Protein AF-A0A7R9T6V7-F1 (afdb_monomer_lite)

Sequence (207 aa):
LAVVARATRKRIAALPRPTSLSQCVEWLRQARGGDDTASSKTSVDRADAAEGAVHAAESLIRAAPEELIGHANDLVAALVHAHPATPDDEPLAVARRRALCAVAATAPGVAGPALSAEAFASGRCDAGQRLEVLDAIADAARELAALPSVAIDDVGVRNGYDASVLGGTLASGGASTTRGETPRPIVKVGRERRFAPKSLERLRRGA

Foldseek 3Di:
DVVVVVVVVVLLVPQDADPALVQLLVLLVQLVDPDPPPDPDDNVNSLSSNLNSLQCLLVRCVVCVVCLLVCQLSLLLSLLPRDRDDPCRPVSLVSSLSNLLSSCLSCVVRNVVSLCCNLPVPVPHDPVSNVSSVSSNVSSVVVNVPDDPPPPPDDPDPDDDDPPPPPDDDDDDDDDDDDDDDDDDDDPPDPDPPPDCVVVVVVVVPD

InterPro domains:
  IPR019337 Telomere length regulation protein, conserved domain [PF10193] (18-141)
  IPR038528 TEL2, C-terminal domain superfamily [G3DSA:1.25.40.720] (14-154)
  IPR051970 Telomere Length Regulation TEL2 [PTHR15830] (16-148)

pLDDT: mean 77.84, std 22.81, range [30.56, 98.25]

Structure (mmCIF, N/CA/C/O backbone):
data_AF-A0A7R9T6V7-F1
#
_entry.id   AF-A0A7R9T6V7-F1
#
loop_
_atom_site.group_PDB
_atom_site.id
_atom_site.type_symbol
_atom_site.label_atom_id
_atom_site.label_alt_id
_atom_site.label_comp_id
_atom_site.label_asym_id
_atom_site.label_entity_id
_atom_site.label_seq_id
_atom_site.pdbx_PDB_ins_code
_atom_site.Cartn_x
_atom_site.Cartn_y
_atom_site.Cartn_z
_atom_site.occupancy
_atom_site.B_iso_or_equiv
_atom_site.auth_seq_id
_atom_site.auth_comp_id
_atom_site.auth_asym_id
_atom_site.auth_atom_id
_atom_site.pdbx_PDB_model_num
ATOM 1 N N . LEU A 1 1 ? 19.827 19.292 2.640 1.00 64.38 1 LEU A N 1
ATOM 2 C CA . LEU A 1 1 ? 19.260 17.920 2.671 1.00 64.38 1 LEU A CA 1
ATOM 3 C C . LEU A 1 1 ? 18.635 17.562 4.026 1.00 64.38 1 LEU A C 1
ATOM 5 O O . LEU A 1 1 ? 17.438 17.317 4.057 1.00 64.38 1 LEU A O 1
ATOM 9 N N . ALA A 1 2 ? 19.363 17.609 5.151 1.00 71.06 2 ALA A N 1
ATOM 10 C CA . ALA A 1 2 ? 18.813 17.231 6.468 1.00 71.06 2 ALA A CA 1
ATOM 11 C C . ALA A 1 2 ? 17.605 18.075 6.942 1.00 71.06 2 ALA A C 1
ATOM 13 O O . ALA A 1 2 ? 16.663 17.538 7.521 1.00 71.06 2 ALA A O 1
ATOM 14 N N . VAL A 1 3 ? 17.602 19.385 6.666 1.00 70.88 3 VAL A N 1
ATOM 15 C CA . VAL A 1 3 ? 16.494 20.292 7.033 1.00 70.88 3 VAL A CA 1
ATOM 16 C C . VAL A 1 3 ? 15.221 19.987 6.233 1.00 70.88 3 VAL A C 1
ATOM 18 O O . VAL A 1 3 ? 14.144 19.921 6.816 1.00 70.88 3 VAL A O 1
ATOM 21 N N . VAL A 1 4 ? 15.354 19.723 4.928 1.00 72.69 4 VAL A N 1
ATOM 22 C CA . VAL A 1 4 ? 14.233 19.360 4.041 1.00 72.69 4 VAL A CA 1
ATOM 23 C C . VAL A 1 4 ? 13.628 18.024 4.473 1.00 72.69 4 VAL A C 1
ATOM 25 O O . VAL A 1 4 ? 12.434 17.951 4.734 1.00 72.69 4 VAL A O 1
ATOM 28 N N . ALA A 1 5 ? 14.462 17.006 4.709 1.00 79.38 5 ALA A N 1
ATOM 29 C CA . ALA A 1 5 ? 13.998 15.710 5.206 1.00 79.38 5 ALA A CA 1
ATOM 30 C C . ALA A 1 5 ? 13.276 15.810 6.566 1.00 79.38 5 ALA A C 1
ATOM 32 O O . ALA A 1 5 ? 12.331 15.068 6.831 1.00 79.38 5 ALA A O 1
ATOM 33 N N . ARG A 1 6 ? 13.701 16.731 7.442 1.00 83.62 6 ARG A N 1
ATOM 34 C CA . ARG A 1 6 ? 13.027 16.994 8.722 1.00 83.62 6 ARG A CA 1
ATOM 35 C C . ARG A 1 6 ? 11.666 17.669 8.527 1.00 83.62 6 ARG A C 1
ATOM 37 O O . ARG A 1 6 ? 10.730 17.327 9.246 1.00 83.62 6 ARG A O 1
ATOM 44 N N . ALA A 1 7 ? 11.557 18.603 7.583 1.00 86.69 7 ALA A N 1
ATOM 45 C CA . ALA A 1 7 ? 10.306 19.290 7.270 1.00 86.69 7 ALA A CA 1
ATOM 46 C C . ALA A 1 7 ? 9.265 18.321 6.687 1.00 86.69 7 ALA A C 1
ATOM 48 O O . ALA A 1 7 ? 8.158 18.249 7.217 1.00 86.69 7 ALA A O 1
ATOM 49 N N . THR A 1 8 ? 9.656 17.501 5.706 1.00 87.94 8 THR A N 1
ATOM 50 C CA . THR A 1 8 ? 8.817 16.438 5.126 1.00 87.94 8 THR A CA 1
ATOM 51 C C . THR A 1 8 ? 8.289 15.489 6.201 1.00 87.94 8 THR A C 1
ATOM 53 O O . THR A 1 8 ? 7.084 15.287 6.317 1.00 87.94 8 THR A O 1
ATOM 56 N N . ARG A 1 9 ? 9.159 14.972 7.084 1.00 89.94 9 ARG A N 1
ATOM 57 C CA . ARG A 1 9 ? 8.718 14.096 8.188 1.00 89.94 9 ARG A CA 1
ATOM 58 C C . ARG A 1 9 ? 7.724 14.777 9.122 1.00 89.94 9 ARG A C 1
ATOM 60 O O . ARG A 1 9 ? 6.779 14.133 9.564 1.00 89.94 9 ARG A O 1
ATOM 67 N N . LYS A 1 10 ? 7.932 16.059 9.438 1.00 92.56 10 LYS A N 1
ATOM 68 C CA . LYS A 1 10 ? 7.013 16.816 10.298 1.00 92.56 10 LYS A CA 1
ATOM 69 C C . LYS A 1 10 ? 5.643 16.984 9.634 1.00 92.56 10 LYS A C 1
ATOM 71 O O . LYS A 1 10 ? 4.642 16.848 10.327 1.00 92.56 10 LYS A O 1
ATOM 76 N N . ARG A 1 11 ? 5.598 17.238 8.321 1.00 94.38 11 ARG A N 1
ATOM 77 C CA . ARG A 1 11 ? 4.348 17.317 7.549 1.00 94.38 11 ARG A CA 1
ATOM 78 C C . ARG A 1 11 ? 3.624 15.972 7.545 1.00 94.38 11 ARG A C 1
ATOM 80 O O . ARG A 1 11 ? 2.476 15.913 7.960 1.00 94.38 11 ARG A O 1
ATOM 87 N N . ILE A 1 12 ? 4.324 14.893 7.195 1.00 93.31 12 ILE A N 1
ATOM 88 C CA . ILE A 1 12 ? 3.769 13.529 7.181 1.00 93.31 12 ILE A CA 1
ATOM 89 C C . ILE A 1 12 ? 3.241 13.117 8.567 1.00 93.31 12 ILE A C 1
ATOM 91 O O . ILE A 1 12 ? 2.232 12.421 8.681 1.00 93.31 12 ILE A O 1
ATOM 95 N N . ALA A 1 13 ? 3.905 13.540 9.645 1.00 93.56 13 ALA A N 1
ATOM 96 C CA . ALA A 1 13 ? 3.445 13.288 11.011 1.00 93.56 13 ALA A CA 1
ATOM 97 C C . ALA A 1 13 ? 2.183 14.084 11.391 1.00 93.56 13 ALA A C 1
ATOM 99 O O . ALA A 1 13 ? 1.464 13.664 12.291 1.00 93.56 13 ALA A O 1
ATOM 100 N N . ALA A 1 14 ? 1.920 15.212 10.726 1.00 94.75 14 ALA A N 1
ATOM 101 C CA . ALA A 1 14 ? 0.739 16.041 10.951 1.00 94.75 14 ALA A CA 1
ATOM 102 C C . ALA A 1 14 ? -0.480 15.603 10.121 1.00 94.75 14 ALA A C 1
ATOM 104 O O . ALA A 1 14 ? -1.580 16.092 10.372 1.00 94.75 14 ALA A O 1
ATOM 105 N N . LEU A 1 15 ? -0.300 14.697 9.151 1.00 95.00 15 LEU A N 1
ATOM 106 C CA . LEU A 1 15 ? -1.401 14.166 8.352 1.00 95.00 15 LEU A CA 1
ATOM 107 C C . LEU A 1 15 ? -2.408 13.416 9.234 1.00 95.00 15 LEU A C 1
ATOM 109 O O . LEU A 1 15 ? -1.996 12.710 10.164 1.00 95.00 15 LEU A O 1
ATOM 113 N N . PRO A 1 16 ? -3.712 13.505 8.922 1.00 95.19 16 PRO A N 1
ATOM 114 C CA . PRO A 1 16 ? -4.725 12.695 9.588 1.00 95.19 16 PRO A CA 1
ATOM 115 C C . PRO A 1 16 ? -4.400 11.202 9.433 1.00 95.19 16 PRO A C 1
ATOM 117 O O . PRO A 1 16 ? -3.915 10.756 8.394 1.00 95.19 16 PRO A O 1
ATOM 120 N N . ARG A 1 17 ? -4.669 10.406 10.473 1.00 96.31 17 ARG A N 1
ATOM 121 C CA . ARG A 1 17 ? -4.364 8.968 10.491 1.00 96.31 17 ARG A CA 1
ATOM 122 C C . ARG A 1 17 ? -5.639 8.151 10.684 1.00 96.31 17 ARG A C 1
ATOM 124 O O . ARG A 1 17 ? -6.373 8.447 11.628 1.00 96.31 17 ARG A O 1
ATOM 131 N N . PRO A 1 18 ? -5.900 7.140 9.838 1.00 96.56 18 PRO A N 1
ATOM 132 C CA . PRO A 1 18 ? -6.994 6.220 10.090 1.00 96.56 18 PRO A CA 1
ATOM 133 C C . PRO A 1 18 ? -6.689 5.363 11.324 1.00 96.56 18 PRO A C 1
ATOM 135 O O . PRO A 1 18 ? -5.530 5.045 11.598 1.00 96.56 18 PRO A O 1
ATOM 138 N N . THR A 1 19 ? -7.728 4.984 12.062 1.00 95.62 19 THR A N 1
ATOM 139 C CA . THR A 1 19 ? -7.622 4.142 13.264 1.00 95.62 19 THR A CA 1
ATOM 140 C C . THR A 1 19 ? -7.911 2.667 12.996 1.00 95.62 19 THR A C 1
ATOM 142 O O . THR A 1 19 ? -7.556 1.831 13.819 1.00 95.62 19 THR A O 1
ATOM 145 N N . SER A 1 20 ? -8.523 2.339 11.854 1.00 96.50 20 SER A N 1
ATOM 146 C CA . SER A 1 20 ? -8.866 0.972 11.445 1.00 96.50 20 SER A CA 1
ATOM 147 C C . SER A 1 20 ? -8.547 0.711 9.970 1.00 96.50 20 SER A C 1
ATOM 149 O O . SER A 1 20 ? -8.417 1.643 9.167 1.00 96.50 20 SER A O 1
ATOM 151 N N . LEU A 1 21 ? -8.471 -0.570 9.584 1.00 96.00 21 LEU A N 1
ATOM 152 C CA . LEU A 1 21 ? -8.297 -0.972 8.182 1.00 96.00 21 LEU A CA 1
ATOM 153 C C . LEU A 1 21 ? -9.476 -0.532 7.305 1.00 96.00 21 LEU A C 1
ATOM 155 O O . LEU A 1 21 ? -9.266 -0.049 6.193 1.00 96.00 21 LEU A O 1
ATOM 159 N N . SER A 1 22 ? -10.704 -0.627 7.816 1.00 94.81 22 SER A N 1
ATOM 160 C CA . SER A 1 22 ? -11.908 -0.173 7.113 1.00 94.81 22 SER A CA 1
ATOM 161 C C . SER A 1 22 ? -11.874 1.328 6.809 1.00 94.81 22 SER A C 1
ATOM 163 O O . SER A 1 22 ? -12.125 1.733 5.674 1.00 94.81 22 SER A O 1
ATOM 165 N N . GLN A 1 23 ? -11.483 2.150 7.787 1.00 95.50 23 GLN A N 1
ATOM 166 C CA . GLN A 1 23 ? -11.333 3.592 7.604 1.00 95.50 23 GLN A CA 1
ATOM 167 C C . GLN A 1 23 ? -10.175 3.922 6.654 1.00 95.50 23 GLN A C 1
ATOM 169 O O . GLN A 1 23 ? -10.283 4.837 5.840 1.00 95.50 2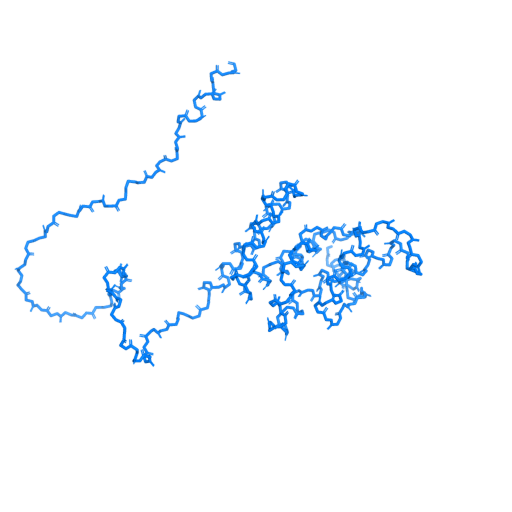3 GLN A O 1
ATOM 174 N N . CYS A 1 24 ? -9.083 3.156 6.716 1.00 96.69 24 CYS A N 1
ATOM 175 C CA . CYS A 1 24 ? -7.968 3.289 5.783 1.00 96.69 24 CYS A CA 1
ATOM 176 C C . CYS A 1 24 ? -8.431 3.068 4.331 1.00 96.69 24 CYS A C 1
ATOM 178 O O . CYS A 1 24 ? -8.196 3.921 3.476 1.00 96.69 24 CYS A O 1
ATOM 180 N N . VAL A 1 25 ? -9.177 1.989 4.059 1.00 95.38 25 VAL A N 1
ATOM 181 C CA . VAL A 1 25 ? -9.775 1.727 2.735 1.00 95.38 25 VAL A CA 1
ATOM 182 C C . VAL A 1 25 ? -10.687 2.870 2.295 1.00 95.38 25 VAL A C 1
ATOM 184 O O . VAL A 1 25 ? -10.614 3.307 1.145 1.00 95.38 25 VAL A O 1
ATOM 187 N N . GLU A 1 26 ? -11.546 3.356 3.191 1.00 93.94 26 GLU A N 1
ATOM 188 C CA . GLU A 1 26 ? -12.470 4.450 2.899 1.00 93.94 26 GLU A CA 1
ATOM 189 C C . GLU A 1 26 ? -11.720 5.713 2.449 1.00 93.94 26 GLU A C 1
ATOM 191 O O . GLU A 1 26 ? -12.031 6.277 1.399 1.00 93.94 26 GLU A O 1
ATOM 196 N N . TRP A 1 27 ? -10.692 6.126 3.193 1.00 94.81 27 TRP A N 1
ATOM 197 C CA . TRP A 1 27 ? -9.928 7.341 2.896 1.00 94.81 27 TRP A CA 1
ATOM 198 C C . TRP A 1 27 ? -9.159 7.234 1.580 1.00 94.81 27 TRP A C 1
ATOM 200 O O . TRP A 1 27 ? -9.156 8.177 0.790 1.00 94.81 27 TRP A O 1
ATOM 210 N N . LEU A 1 28 ? -8.578 6.067 1.293 1.00 94.06 28 LEU A N 1
ATOM 211 C CA . LEU A 1 28 ? -7.897 5.812 0.023 1.00 94.06 28 LEU A CA 1
ATOM 212 C C . LEU A 1 28 ? -8.868 5.853 -1.172 1.00 94.06 28 LEU A C 1
ATOM 214 O O . LEU A 1 28 ? -8.520 6.350 -2.242 1.00 94.06 28 LEU A O 1
ATOM 218 N N . ARG A 1 29 ? -10.109 5.373 -1.003 1.00 89.69 29 ARG A N 1
ATOM 219 C CA . ARG A 1 29 ? -11.139 5.400 -2.059 1.00 89.69 29 ARG A CA 1
ATOM 220 C C . ARG A 1 29 ? -11.713 6.794 -2.300 1.00 89.69 29 ARG A C 1
ATOM 222 O O . ARG A 1 29 ? -11.997 7.135 -3.447 1.00 89.69 29 ARG A O 1
ATOM 229 N N . GLN A 1 30 ? -11.858 7.612 -1.257 1.00 77.81 30 GLN A N 1
ATOM 230 C CA . GLN A 1 30 ? -12.410 8.972 -1.362 1.00 77.81 30 GLN A CA 1
ATOM 231 C C . GLN A 1 30 ? -11.550 9.920 -2.214 1.00 77.81 30 GLN A C 1
ATOM 233 O O . GLN A 1 30 ? -12.081 10.874 -2.786 1.00 77.81 30 GLN A O 1
ATOM 238 N N . ALA A 1 31 ? -10.248 9.653 -2.356 1.00 64.06 31 ALA A N 1
ATOM 239 C CA . ALA A 1 31 ? -9.389 10.386 -3.289 1.00 64.06 31 ALA A CA 1
ATOM 240 C C . ALA A 1 31 ? -9.711 10.093 -4.768 1.00 64.06 31 ALA A C 1
ATOM 242 O O . ALA A 1 31 ? -9.422 10.912 -5.635 1.00 64.06 31 ALA A O 1
ATOM 243 N N . ARG A 1 32 ? -10.334 8.945 -5.065 1.00 60.78 32 ARG A N 1
ATOM 244 C CA . ARG A 1 32 ? -10.672 8.504 -6.426 1.00 60.78 32 ARG A CA 1
ATOM 245 C C . ARG A 1 32 ? -12.083 8.921 -6.857 1.00 60.78 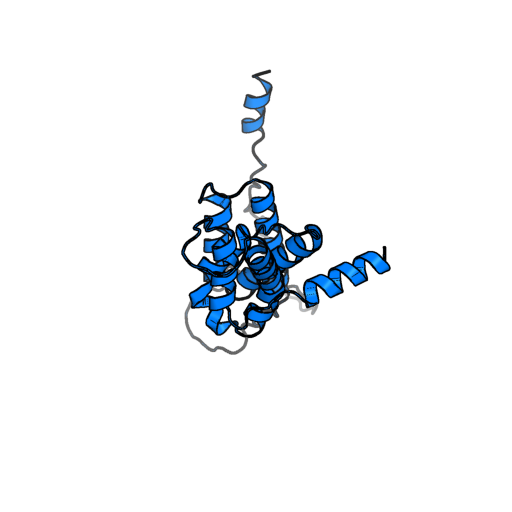32 ARG A C 1
ATOM 247 O O . ARG A 1 32 ? -12.346 9.038 -8.052 1.00 60.78 32 ARG A O 1
ATOM 254 N N . GLY A 1 33 ? -12.988 9.132 -5.900 1.00 55.47 33 GLY A N 1
ATOM 255 C CA . GLY A 1 33 ? -14.347 9.614 -6.146 1.00 55.47 33 GLY A CA 1
ATOM 256 C C . GLY A 1 33 ? -14.377 11.136 -6.243 1.00 55.47 33 GLY A C 1
ATOM 257 O O . GLY A 1 33 ? -14.344 11.825 -5.229 1.00 55.47 33 GLY A O 1
ATOM 258 N N . GLY A 1 34 ? -14.441 11.674 -7.456 1.00 50.91 34 GLY A N 1
ATOM 259 C CA . GLY A 1 34 ? -14.646 13.105 -7.705 1.00 50.91 34 GLY A CA 1
ATOM 260 C C . GLY A 1 34 ? -16.077 13.591 -7.451 1.00 50.91 34 GLY A C 1
ATOM 261 O O . GLY A 1 34 ? -16.407 14.682 -7.896 1.00 50.91 34 GLY A O 1
ATOM 262 N N . ASP A 1 35 ? -16.928 12.804 -6.787 1.00 49.62 35 ASP A N 1
ATOM 263 C CA . ASP A 1 35 ? -18.312 13.199 -6.552 1.00 49.62 35 ASP A CA 1
ATOM 264 C C . ASP A 1 35 ? -18.385 14.212 -5.405 1.00 49.62 35 ASP A C 1
ATOM 266 O O . ASP A 1 35 ? -18.121 13.899 -4.241 1.00 49.62 35 ASP A O 1
ATOM 270 N N . ASP A 1 36 ? -18.791 15.434 -5.752 1.00 51.00 36 ASP A N 1
ATOM 271 C CA . ASP A 1 36 ? -19.158 16.535 -4.853 1.00 51.00 36 ASP A CA 1
ATOM 272 C C . ASP A 1 36 ? -20.456 16.232 -4.072 1.00 51.00 36 ASP A C 1
ATOM 274 O O . ASP A 1 36 ? -21.318 17.086 -3.857 1.00 51.00 36 ASP A O 1
ATOM 278 N N . THR A 1 37 ? -20.656 14.987 -3.644 1.00 51.03 37 THR A N 1
ATOM 279 C CA . THR A 1 37 ? -21.804 14.611 -2.824 1.00 51.03 37 THR A CA 1
ATOM 280 C C . THR A 1 37 ? -21.538 15.011 -1.380 1.00 51.03 37 THR A C 1
ATOM 282 O O . THR A 1 37 ? -20.905 14.266 -0.637 1.00 51.03 37 THR A O 1
ATOM 285 N N . ALA A 1 38 ? -22.021 16.200 -1.005 1.00 50.09 38 ALA A N 1
ATOM 286 C CA . ALA A 1 38 ? -22.329 16.656 0.359 1.00 50.09 38 ALA A CA 1
ATOM 287 C C . ALA A 1 38 ? -21.260 16.440 1.456 1.00 50.09 38 ALA A C 1
ATOM 289 O O . ALA A 1 38 ? -21.571 16.513 2.645 1.00 50.09 38 ALA A O 1
ATOM 290 N N . SER A 1 39 ? -20.005 16.185 1.092 1.00 57.94 39 SER A N 1
ATOM 291 C CA . SER A 1 39 ? -18.902 16.067 2.039 1.00 57.94 39 SER A CA 1
ATOM 292 C C . SER A 1 39 ? -18.332 17.457 2.282 1.00 57.94 39 SER A C 1
ATOM 294 O O . SER A 1 39 ? -17.899 18.132 1.355 1.00 57.94 39 SER A O 1
ATOM 296 N N . SER A 1 40 ? -18.307 17.892 3.537 1.00 63.19 40 SER A N 1
ATOM 297 C CA . SER A 1 40 ? -17.739 19.174 3.974 1.00 63.19 40 SER A CA 1
ATOM 298 C C . SER A 1 40 ? -16.212 19.277 3.813 1.00 63.19 40 SER A C 1
ATOM 300 O O . SER A 1 40 ? -15.620 20.260 4.254 1.00 63.19 40 SER A O 1
ATOM 302 N N . LYS A 1 41 ? -15.563 18.272 3.208 1.00 71.19 41 LYS A N 1
ATOM 303 C CA . LYS A 1 41 ? -14.109 18.173 3.044 1.00 71.19 41 LYS A CA 1
ATOM 304 C C . LYS A 1 41 ? -13.675 18.640 1.660 1.00 71.19 41 LYS A C 1
ATOM 306 O O . LYS A 1 41 ? -14.203 18.183 0.645 1.00 71.19 41 LYS A O 1
ATOM 311 N N . THR A 1 42 ? -12.662 19.496 1.620 1.00 83.38 42 THR A N 1
ATOM 312 C CA . THR A 1 42 ? -12.065 19.972 0.370 1.00 83.38 42 THR A CA 1
ATOM 313 C C . THR A 1 42 ? -11.298 18.852 -0.345 1.00 83.38 42 THR A C 1
ATOM 315 O O . THR A 1 42 ? -11.004 17.798 0.225 1.00 83.38 42 THR A O 1
ATOM 318 N N . SER A 1 43 ? -10.947 19.061 -1.617 1.00 84.00 43 SER A N 1
ATOM 319 C CA . SER A 1 43 ? -10.058 18.147 -2.352 1.00 84.00 43 SER A CA 1
ATOM 320 C C . SER A 1 43 ? -8.690 17.990 -1.675 1.00 84.00 43 SER A C 1
ATOM 322 O O . SER A 1 43 ? -8.130 16.896 -1.698 1.00 84.00 43 SER A O 1
ATOM 324 N N . VAL A 1 44 ? -8.193 19.049 -1.027 1.00 87.81 44 VAL A N 1
ATOM 325 C CA . VAL A 1 44 ? -6.944 19.037 -0.252 1.00 87.81 44 VAL A CA 1
ATOM 326 C C . VAL A 1 44 ? -7.088 18.151 0.982 1.00 87.81 44 VAL A C 1
ATOM 328 O O .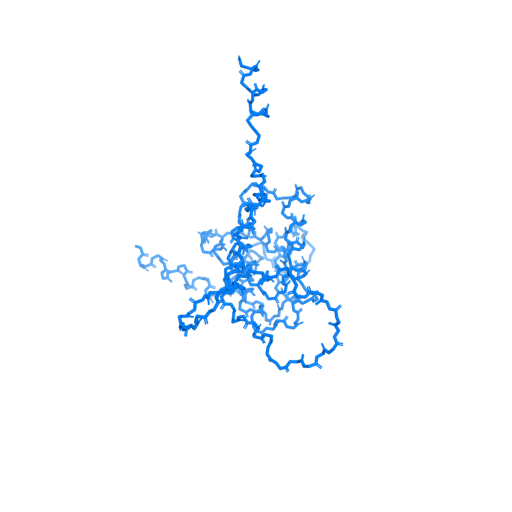 VAL A 1 44 ? -6.273 17.258 1.176 1.00 87.81 44 VAL A O 1
ATOM 331 N N . ASP A 1 45 ? -8.173 18.302 1.746 1.00 90.38 45 ASP A N 1
ATOM 332 C CA . ASP A 1 45 ? -8.416 17.466 2.932 1.00 90.38 45 ASP A CA 1
ATOM 333 C C . ASP A 1 45 ? -8.511 15.976 2.569 1.00 90.38 45 ASP A C 1
ATOM 335 O O . ASP A 1 45 ? -8.063 15.108 3.319 1.00 90.38 45 ASP A O 1
ATOM 339 N N . ARG A 1 46 ? -9.093 15.661 1.402 1.00 89.06 46 ARG A N 1
ATOM 340 C CA . ARG A 1 46 ? -9.162 14.287 0.883 1.00 89.06 46 ARG A CA 1
ATOM 341 C C . ARG A 1 46 ? -7.793 13.757 0.459 1.00 89.06 46 ARG A C 1
ATOM 343 O O . ARG A 1 46 ? -7.504 12.590 0.718 1.00 89.06 46 ARG A O 1
ATOM 350 N N . ALA A 1 47 ? -6.961 14.590 -0.163 1.00 91.50 47 ALA A N 1
ATOM 351 C CA . ALA A 1 47 ? -5.594 14.220 -0.519 1.00 91.50 47 ALA A CA 1
ATOM 352 C C . ALA A 1 47 ? -4.742 13.963 0.734 1.00 91.50 47 ALA A C 1
ATOM 354 O O . ALA A 1 47 ? -4.110 12.912 0.820 1.00 91.50 47 ALA A O 1
ATOM 355 N N . ASP A 1 48 ? -4.816 14.844 1.736 1.00 93.56 48 ASP A N 1
ATOM 356 C CA . ASP A 1 48 ? -4.116 14.688 3.015 1.00 93.56 48 ASP A CA 1
ATOM 357 C C . ASP A 1 48 ? -4.588 13.436 3.773 1.00 93.56 48 ASP A C 1
ATOM 359 O O . ASP A 1 48 ? -3.775 12.702 4.340 1.00 93.56 48 ASP A O 1
ATOM 363 N N . ALA A 1 49 ? -5.895 13.143 3.750 1.00 94.81 49 ALA A N 1
ATOM 364 C CA . ALA A 1 49 ? -6.455 11.912 4.309 1.00 94.81 49 ALA A C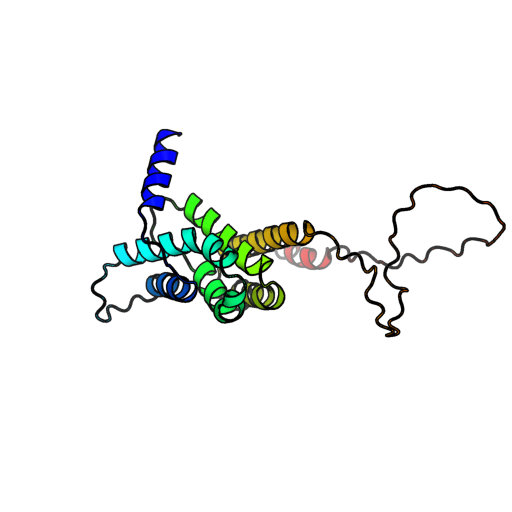A 1
ATOM 365 C C . ALA A 1 49 ? -5.930 10.657 3.609 1.00 94.81 49 ALA A C 1
ATOM 367 O O . ALA A 1 49 ? -5.496 9.716 4.275 1.00 94.81 49 ALA A O 1
ATOM 368 N N . ALA A 1 50 ? -5.931 10.635 2.277 1.00 95.50 50 ALA A N 1
ATOM 369 C CA . ALA A 1 50 ? -5.412 9.504 1.521 1.00 95.50 50 ALA A CA 1
ATOM 370 C C . ALA A 1 50 ? -3.900 9.325 1.723 1.00 95.50 50 ALA A C 1
ATOM 372 O O . ALA A 1 50 ? -3.443 8.203 1.928 1.00 95.50 50 ALA A O 1
ATOM 373 N N . GLU A 1 51 ? -3.121 10.407 1.743 1.00 95.88 51 GLU A N 1
ATOM 374 C CA . GLU A 1 51 ? -1.686 10.346 2.022 1.00 95.88 51 GLU A CA 1
ATOM 375 C C . GLU A 1 51 ? -1.413 9.819 3.440 1.00 95.88 51 GLU A C 1
ATOM 377 O O . GLU A 1 51 ? -0.604 8.906 3.643 1.00 95.88 51 GLU A O 1
ATOM 382 N N . GLY A 1 52 ? -2.134 10.345 4.431 1.00 96.56 52 GLY A N 1
ATOM 383 C CA . GLY A 1 52 ? -2.049 9.887 5.811 1.00 96.56 52 GLY A CA 1
ATOM 384 C C . GLY A 1 52 ? -2.428 8.412 5.971 1.00 96.56 52 GLY A C 1
ATOM 385 O O . GLY A 1 52 ? -1.777 7.692 6.737 1.00 96.56 52 GLY A O 1
ATOM 386 N N . ALA A 1 53 ? -3.415 7.941 5.201 1.00 97.75 53 ALA A N 1
ATOM 387 C CA . ALA A 1 53 ? -3.810 6.539 5.134 1.00 97.75 53 ALA A CA 1
ATOM 388 C C . ALA A 1 53 ? -2.708 5.651 4.542 1.00 97.75 53 ALA A C 1
ATOM 390 O O . ALA A 1 53 ? -2.368 4.639 5.155 1.00 97.75 53 ALA A O 1
ATOM 391 N N . VAL A 1 54 ? -2.073 6.050 3.431 1.00 97.56 54 VAL A N 1
ATOM 392 C CA . VAL A 1 54 ? -0.928 5.316 2.856 1.00 97.56 54 VAL A CA 1
ATOM 393 C C . VAL A 1 54 ? 0.194 5.168 3.886 1.00 97.56 54 VAL A C 1
ATOM 395 O O . VAL A 1 54 ? 0.689 4.064 4.112 1.00 97.56 54 VAL A O 1
ATOM 398 N N . HIS A 1 55 ? 0.552 6.251 4.580 1.00 97.81 55 HIS A N 1
ATOM 399 C CA . HIS A 1 55 ? 1.598 6.214 5.603 1.00 97.81 55 HIS A CA 1
ATOM 400 C C . HIS A 1 55 ? 1.214 5.453 6.881 1.00 97.81 55 HIS A C 1
ATOM 402 O O . HIS A 1 55 ? 2.093 5.206 7.708 1.00 97.81 55 HIS A O 1
ATOM 408 N N . ALA A 1 56 ? -0.067 5.160 7.114 1.00 98.06 56 ALA A N 1
ATOM 409 C CA . ALA A 1 56 ? -0.545 4.412 8.281 1.00 98.06 56 ALA A CA 1
ATOM 410 C C . ALA A 1 56 ? -0.802 2.929 7.977 1.00 98.06 56 ALA A C 1
ATOM 412 O O . ALA A 1 56 ? -0.777 2.110 8.895 1.00 98.06 56 ALA A O 1
ATOM 413 N N . ALA A 1 57 ? -1.053 2.591 6.709 1.00 98.06 57 ALA A N 1
ATOM 414 C CA . ALA A 1 57 ? -1.546 1.287 6.288 1.00 98.06 57 ALA A CA 1
ATOM 415 C C . ALA A 1 57 ? -0.649 0.133 6.747 1.00 98.06 57 ALA A C 1
ATOM 417 O O . ALA A 1 57 ? -1.158 -0.811 7.340 1.00 98.06 57 ALA A O 1
ATOM 418 N N . GLU A 1 58 ? 0.670 0.227 6.542 1.00 98.12 58 GLU A N 1
ATOM 419 C CA . GLU A 1 58 ? 1.622 -0.795 7.000 1.00 98.12 58 GLU A CA 1
ATOM 420 C C . GLU A 1 58 ? 1.445 -1.088 8.497 1.00 98.12 58 GLU A C 1
ATOM 422 O O . GLU A 1 58 ? 1.186 -2.227 8.875 1.00 98.12 58 GLU A O 1
ATOM 427 N N . SER A 1 59 ? 1.518 -0.061 9.347 1.00 97.94 59 SER A N 1
ATOM 428 C CA . SER A 1 59 ? 1.395 -0.225 10.797 1.00 97.94 59 SER A CA 1
ATOM 429 C C . SER A 1 59 ? 0.047 -0.815 11.209 1.00 97.94 59 SER A C 1
ATOM 431 O O . SER A 1 59 ? 0.013 -1.668 12.089 1.00 97.94 59 SER A O 1
ATOM 433 N N . LEU A 1 60 ? -1.053 -0.398 10.571 1.00 97.44 60 LEU A N 1
ATOM 434 C CA . LEU A 1 60 ? -2.386 -0.942 10.851 1.00 97.44 60 LEU A CA 1
ATOM 435 C C . LEU A 1 60 ? -2.479 -2.427 10.490 1.00 97.44 60 LEU A C 1
ATOM 437 O O . LEU A 1 60 ? -2.970 -3.217 11.289 1.00 97.44 60 LEU A O 1
ATOM 441 N N . ILE A 1 61 ? -1.958 -2.817 9.323 1.00 97.38 61 ILE A N 1
ATOM 442 C CA . ILE A 1 61 ? -1.943 -4.216 8.873 1.00 97.38 61 ILE A CA 1
ATOM 443 C C . ILE A 1 61 ? -1.157 -5.089 9.852 1.00 97.38 61 ILE A C 1
ATOM 445 O O . ILE A 1 61 ? -1.595 -6.180 10.202 1.00 97.38 61 ILE A O 1
ATOM 449 N N . ARG A 1 62 ? 0.007 -4.607 10.303 1.00 95.69 62 ARG A N 1
ATOM 450 C CA . ARG A 1 62 ? 0.861 -5.347 11.241 1.00 95.69 62 ARG A CA 1
ATOM 451 C C . ARG A 1 62 ? 0.289 -5.401 12.655 1.00 95.69 62 ARG A C 1
ATOM 453 O O . ARG A 1 62 ? 0.605 -6.336 13.381 1.00 95.69 62 ARG A O 1
ATOM 460 N N . ALA A 1 63 ? -0.507 -4.409 13.046 1.00 95.88 63 ALA A N 1
ATOM 461 C CA . ALA A 1 63 ? -1.140 -4.359 14.359 1.00 95.88 63 ALA A CA 1
ATOM 462 C C . ALA A 1 63 ? -2.371 -5.273 14.466 1.00 95.88 63 ALA A C 1
ATOM 464 O O . ALA A 1 63 ? -2.612 -5.798 15.548 1.00 95.88 63 ALA A O 1
ATOM 465 N N . ALA A 1 64 ? -3.116 -5.463 13.370 1.00 91.44 64 ALA A N 1
ATOM 466 C CA . ALA A 1 64 ? -4.338 -6.272 13.324 1.00 91.44 64 ALA A CA 1
ATOM 467 C C . ALA A 1 64 ? -4.349 -7.224 12.104 1.00 91.44 64 ALA A C 1
ATOM 469 O O . ALA A 1 64 ? -5.158 -7.059 11.180 1.00 91.44 64 ALA A O 1
ATOM 470 N N . PRO A 1 65 ? -3.429 -8.208 12.039 1.00 93.31 65 PRO A N 1
ATOM 471 C CA . PRO A 1 65 ? -3.320 -9.125 10.902 1.00 93.31 65 PRO A CA 1
ATOM 472 C C . PRO A 1 65 ? -4.573 -9.993 10.695 1.00 93.31 65 PRO A C 1
ATOM 474 O O . PRO A 1 65 ? -4.885 -10.370 9.566 1.00 93.31 65 PRO A O 1
ATOM 477 N N . GLU A 1 66 ? -5.316 -10.296 11.757 1.00 91.31 66 GLU A N 1
ATOM 478 C CA . GLU A 1 66 ? -6.561 -11.069 11.727 1.00 91.31 66 GLU A CA 1
ATOM 479 C C . GLU A 1 66 ? -7.699 -10.359 10.980 1.00 91.31 66 GLU A C 1
ATOM 481 O O . GLU A 1 66 ? -8.497 -11.013 10.306 1.00 91.31 66 GLU A O 1
ATOM 486 N N . GLU A 1 67 ? -7.748 -9.026 11.031 1.00 90.31 67 GLU A N 1
ATOM 487 C CA . GLU A 1 67 ? -8.756 -8.228 10.324 1.00 90.31 67 GLU A CA 1
ATOM 488 C C . GLU A 1 67 ? -8.458 -8.122 8.819 1.00 90.31 67 GLU A C 1
ATOM 490 O O . GLU A 1 67 ? -9.350 -7.834 8.014 1.00 90.31 67 GLU A O 1
ATOM 495 N N . LEU A 1 68 ? -7.212 -8.393 8.406 1.00 92.75 68 LEU A N 1
ATOM 496 C CA . LEU A 1 68 ? -6.766 -8.215 7.027 1.00 92.75 68 LEU A CA 1
ATOM 497 C C . LEU A 1 68 ? -7.550 -9.083 6.040 1.00 92.75 68 LEU A C 1
ATOM 499 O O . LEU A 1 68 ? -7.804 -8.639 4.925 1.00 92.75 68 LEU A O 1
ATOM 503 N N . ILE A 1 69 ? -7.957 -10.297 6.419 1.00 90.62 69 ILE A N 1
ATOM 504 C CA . ILE A 1 69 ? -8.633 -11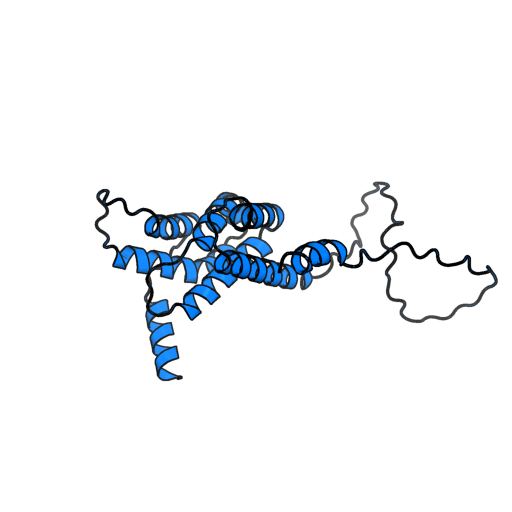.234 5.505 1.00 90.62 69 ILE A CA 1
ATOM 505 C C . ILE A 1 69 ? -9.907 -10.611 4.914 1.00 90.62 69 ILE A C 1
ATOM 507 O O . ILE A 1 69 ? -10.159 -10.753 3.717 1.00 90.62 69 ILE A O 1
ATOM 511 N N . GLY A 1 70 ? -10.671 -9.871 5.724 1.00 91.31 70 GLY A N 1
ATOM 512 C CA . GLY A 1 70 ? -11.892 -9.188 5.284 1.00 91.31 70 GLY A CA 1
ATOM 513 C C . GLY A 1 70 ? -11.641 -7.953 4.413 1.00 91.31 70 GLY A C 1
ATOM 514 O O . GLY A 1 70 ? -12.545 -7.508 3.710 1.00 91.31 70 GLY A O 1
ATOM 515 N N . HIS A 1 71 ? -10.420 -7.412 4.424 1.00 94.62 71 HIS A N 1
ATOM 516 C CA . HIS A 1 71 ? -10.074 -6.145 3.777 1.00 94.62 71 HIS A CA 1
ATOM 517 C C . HIS A 1 71 ? -8.999 -6.263 2.689 1.00 94.62 71 HIS A C 1
ATOM 519 O O . HIS A 1 71 ? -8.767 -5.291 1.976 1.00 94.62 71 HIS A O 1
ATOM 525 N N . ALA A 1 72 ? -8.351 -7.418 2.517 1.00 94.38 72 ALA A N 1
ATOM 526 C CA . ALA A 1 72 ? -7.152 -7.561 1.690 1.00 94.38 72 ALA A CA 1
ATOM 527 C C . ALA A 1 72 ? -7.370 -7.118 0.236 1.00 94.38 72 ALA A C 1
ATOM 529 O O . ALA A 1 72 ? -6.595 -6.320 -0.284 1.00 94.38 72 ALA A O 1
ATOM 530 N N . ASN A 1 73 ? -8.447 -7.581 -0.406 1.00 94.81 73 ASN A N 1
ATOM 531 C CA . ASN A 1 73 ? -8.764 -7.213 -1.791 1.00 94.81 73 ASN A CA 1
ATOM 532 C C . ASN A 1 73 ? -9.015 -5.708 -1.935 1.00 94.81 73 ASN A C 1
ATOM 534 O O . ASN A 1 73 ? -8.521 -5.066 -2.862 1.00 94.81 73 ASN A O 1
ATOM 538 N N . ASP A 1 74 ? -9.767 -5.149 -0.990 1.00 95.38 74 ASP A N 1
ATOM 539 C CA . ASP A 1 74 ? -10.137 -3.742 -0.983 1.00 95.38 74 ASP A CA 1
ATOM 540 C C . ASP A 1 74 ? -8.928 -2.839 -0.731 1.00 95.38 74 ASP A C 1
ATOM 542 O O . ASP A 1 74 ? -8.785 -1.818 -1.404 1.00 95.38 74 ASP A O 1
ATOM 546 N N . LEU A 1 75 ? -8.045 -3.239 0.188 1.00 96.25 75 LEU A N 1
ATOM 547 C CA . LEU A 1 75 ? -6.779 -2.573 0.480 1.00 96.25 75 LEU A CA 1
ATOM 548 C C . LEU A 1 75 ? -5.828 -2.639 -0.706 1.00 96.25 75 LEU A C 1
ATOM 550 O O . LEU A 1 75 ? -5.253 -1.616 -1.051 1.00 96.25 75 LEU A O 1
ATOM 554 N N . VAL A 1 76 ? -5.683 -3.795 -1.360 1.00 96.81 76 VAL A N 1
ATOM 555 C CA . VAL A 1 76 ? -4.853 -3.925 -2.566 1.00 96.81 76 VAL A CA 1
ATOM 556 C C . VAL A 1 76 ? -5.345 -2.974 -3.650 1.00 96.81 76 VAL A C 1
ATOM 558 O O . VAL A 1 76 ? -4.571 -2.157 -4.146 1.00 96.81 76 VAL A O 1
ATOM 561 N N . ALA A 1 77 ? -6.638 -3.023 -3.978 1.00 95.00 77 ALA A N 1
ATOM 562 C CA . ALA A 1 77 ? -7.208 -2.151 -4.996 1.00 95.00 77 ALA A CA 1
ATOM 563 C C . ALA A 1 77 ? -7.073 -0.667 -4.623 1.00 95.00 77 ALA A C 1
ATOM 565 O O . ALA A 1 77 ? -6.798 0.164 -5.482 1.00 95.00 77 ALA A O 1
ATOM 566 N N . ALA A 1 78 ? -7.253 -0.313 -3.351 1.00 95.88 78 ALA A N 1
ATOM 567 C CA . ALA A 1 78 ? -7.135 1.069 -2.909 1.00 95.88 78 ALA A CA 1
ATOM 568 C C . ALA A 1 78 ? -5.677 1.563 -2.921 1.00 95.88 78 ALA A C 1
ATOM 570 O O . ALA A 1 78 ? -5.407 2.635 -3.453 1.00 95.88 78 ALA A O 1
ATOM 571 N N . LEU A 1 79 ? -4.738 0.774 -2.391 1.00 96.94 79 LEU A N 1
ATOM 572 C CA . LEU A 1 79 ? -3.322 1.128 -2.288 1.00 96.94 79 LEU A CA 1
ATOM 573 C C . LEU A 1 79 ? -2.659 1.237 -3.658 1.00 96.94 79 LEU A C 1
ATOM 575 O O . LEU A 1 79 ? -1.985 2.228 -3.896 1.00 96.94 79 LEU A O 1
ATOM 579 N N . VAL A 1 80 ? -2.879 0.287 -4.574 1.00 96.00 80 VAL A N 1
ATOM 580 C CA . VAL A 1 80 ? -2.271 0.314 -5.923 1.00 96.00 80 VAL A CA 1
ATOM 581 C C . VAL A 1 80 ? -2.622 1.593 -6.690 1.00 96.00 80 VAL A C 1
ATOM 583 O O . VAL A 1 80 ? -1.835 2.074 -7.504 1.00 96.00 80 VAL A O 1
ATOM 586 N N . HIS A 1 81 ? -3.793 2.168 -6.414 1.00 94.00 81 HIS A N 1
ATOM 587 C CA . HIS A 1 81 ? -4.275 3.388 -7.062 1.00 94.00 81 HIS A CA 1
ATOM 588 C C . HIS A 1 81 ? -4.113 4.646 -6.198 1.00 94.00 81 HIS A C 1
ATOM 590 O O . HIS A 1 81 ? -4.528 5.724 -6.622 1.00 94.00 81 HIS A O 1
ATOM 596 N N . ALA A 1 82 ? -3.489 4.548 -5.021 1.00 93.38 82 ALA A N 1
ATOM 597 C CA . ALA A 1 82 ? -3.320 5.661 -4.093 1.00 93.38 82 ALA A CA 1
ATOM 598 C C . ALA A 1 82 ? -2.211 6.627 -4.546 1.00 93.38 82 ALA A C 1
ATOM 600 O O . ALA A 1 82 ? -1.048 6.515 -4.145 1.00 93.38 82 ALA A O 1
ATOM 601 N N . HIS A 1 83 ? -2.613 7.609 -5.354 1.00 90.12 83 HIS A N 1
ATOM 602 C CA . HIS A 1 83 ? -1.777 8.713 -5.832 1.00 90.12 83 HIS A CA 1
ATOM 603 C C . HIS A 1 83 ? -2.388 10.067 -5.434 1.00 90.12 83 HIS A C 1
ATOM 605 O O . HIS A 1 83 ? -2.811 10.832 -6.305 1.00 90.12 83 HIS A O 1
ATOM 611 N N . PRO A 1 84 ? -2.529 10.359 -4.124 1.00 88.81 84 PRO A N 1
ATOM 612 C CA . PRO A 1 84 ? -2.973 11.676 -3.686 1.00 88.81 84 PRO A CA 1
ATOM 613 C C . PRO A 1 84 ? -2.006 12.758 -4.173 1.00 88.81 84 PRO A C 1
ATOM 615 O O . PRO A 1 84 ? -0.795 12.546 -4.228 1.00 88.81 84 PRO A O 1
ATOM 618 N N . ALA A 1 85 ? -2.540 13.936 -4.494 1.00 86.81 85 ALA A N 1
ATOM 619 C CA . ALA A 1 85 ? -1.714 15.091 -4.812 1.00 86.81 85 ALA A CA 1
ATOM 620 C C . ALA A 1 85 ? -0.915 15.500 -3.562 1.00 86.81 85 ALA A C 1
ATOM 622 O O . ALA A 1 85 ? -1.487 16.029 -2.613 1.00 86.81 85 ALA A O 1
ATOM 623 N N . THR A 1 86 ? 0.394 15.242 -3.563 1.00 87.44 86 THR A N 1
ATOM 624 C CA . THR A 1 86 ? 1.289 15.503 -2.429 1.00 87.44 86 THR A CA 1
ATOM 625 C C . THR A 1 86 ? 2.577 16.195 -2.883 1.00 87.44 86 THR A C 1
ATOM 627 O O . THR A 1 86 ? 3.059 15.927 -3.985 1.00 87.44 86 THR A O 1
ATOM 630 N N . PRO A 1 87 ? 3.172 17.082 -2.062 1.00 84.75 87 PRO A N 1
ATOM 631 C CA . PRO A 1 87 ? 4.488 17.651 -2.348 1.00 84.75 87 PRO A CA 1
ATOM 632 C C . PRO A 1 87 ? 5.648 16.650 -2.187 1.00 84.75 87 PRO A C 1
ATOM 634 O O . PRO A 1 87 ? 6.749 16.943 -2.650 1.00 84.75 87 PRO A O 1
ATOM 637 N N . ASP A 1 88 ? 5.439 15.500 -1.531 1.00 86.62 88 ASP A N 1
ATOM 638 C CA . ASP A 1 88 ? 6.491 14.523 -1.219 1.00 86.62 88 ASP A CA 1
ATOM 639 C C . ASP A 1 88 ? 6.193 13.142 -1.850 1.00 86.62 88 ASP A C 1
ATOM 641 O O . ASP A 1 88 ? 5.843 12.185 -1.158 1.00 86.62 88 ASP A O 1
ATOM 645 N N . ASP A 1 89 ? 6.361 13.029 -3.170 1.00 88.44 89 ASP A N 1
ATOM 646 C CA . ASP A 1 89 ? 6.029 11.815 -3.943 1.00 88.44 89 ASP A CA 1
ATOM 647 C C . ASP A 1 89 ? 6.885 10.584 -3.574 1.00 88.44 89 ASP A C 1
ATOM 649 O O . ASP A 1 89 ? 6.369 9.484 -3.383 1.00 88.44 89 ASP A O 1
ATOM 653 N N . GLU A 1 90 ? 8.194 10.764 -3.375 1.00 91.81 90 GLU A N 1
ATOM 654 C CA . GLU A 1 90 ? 9.107 9.656 -3.053 1.00 91.81 90 GLU A CA 1
ATOM 655 C C . GLU A 1 90 ? 8.775 8.988 -1.693 1.00 91.81 90 GLU A C 1
ATOM 657 O O . GLU A 1 90 ? 8.619 7.765 -1.641 1.00 91.81 90 GLU A O 1
ATOM 662 N N . PRO A 1 91 ? 8.589 9.729 -0.576 1.00 93.06 91 PRO A N 1
ATOM 663 C CA . PRO A 1 91 ? 8.103 9.141 0.674 1.00 93.06 91 PRO A CA 1
ATOM 664 C C . PRO A 1 91 ? 6.756 8.427 0.554 1.00 93.06 91 PRO A C 1
ATOM 666 O O . PRO A 1 91 ? 6.568 7.396 1.207 1.00 93.06 91 PRO A O 1
ATOM 669 N N . LEU A 1 92 ? 5.833 8.963 -0.251 1.00 94.69 92 LEU A N 1
ATOM 670 C CA . LEU A 1 92 ? 4.536 8.343 -0.506 1.00 94.69 92 LEU A CA 1
ATOM 671 C C . LEU A 1 92 ? 4.716 6.993 -1.216 1.00 94.69 92 LEU A C 1
ATOM 673 O O . LEU A 1 92 ? 4.170 5.993 -0.751 1.00 94.69 92 LEU A O 1
ATOM 677 N N . ALA A 1 93 ? 5.508 6.944 -2.290 1.00 94.62 93 ALA A N 1
ATOM 678 C CA . ALA A 1 93 ? 5.784 5.718 -3.038 1.00 94.62 93 ALA A CA 1
ATOM 679 C C . ALA A 1 93 ? 6.438 4.643 -2.155 1.00 94.62 93 ALA A C 1
ATOM 681 O O . ALA A 1 93 ? 6.006 3.489 -2.133 1.00 94.62 93 ALA A O 1
ATOM 682 N N . VAL A 1 94 ? 7.424 5.025 -1.334 1.00 96.06 94 VAL A N 1
ATOM 683 C CA . VAL A 1 94 ? 8.053 4.103 -0.374 1.00 96.06 94 VAL A CA 1
ATOM 684 C C . VAL A 1 94 ? 7.032 3.562 0.631 1.00 96.06 94 VAL A C 1
ATOM 686 O O . VAL A 1 94 ? 7.035 2.364 0.922 1.00 96.06 94 VAL A O 1
ATOM 689 N N . ALA A 1 95 ? 6.154 4.413 1.166 1.00 97.38 95 ALA A N 1
ATOM 690 C CA . ALA A 1 95 ? 5.134 3.995 2.124 1.00 97.38 95 ALA A CA 1
ATOM 691 C C . ALA A 1 95 ? 4.072 3.082 1.492 1.00 97.38 95 ALA A C 1
ATOM 693 O O . ALA A 1 95 ? 3.717 2.062 2.084 1.00 97.38 95 ALA A O 1
ATOM 694 N N . ARG A 1 96 ? 3.621 3.389 0.272 1.00 97.50 96 ARG A N 1
ATOM 695 C CA . ARG A 1 96 ? 2.677 2.563 -0.491 1.00 97.50 96 ARG A CA 1
ATOM 696 C C . ARG A 1 96 ? 3.252 1.180 -0.776 1.00 97.50 96 ARG A C 1
ATOM 698 O O . ARG A 1 96 ? 2.606 0.180 -0.467 1.00 97.50 96 ARG A O 1
ATOM 705 N N . ARG A 1 97 ? 4.497 1.105 -1.250 1.00 97.69 97 ARG A N 1
ATOM 706 C CA . ARG A 1 97 ? 5.213 -0.158 -1.473 1.00 97.69 97 ARG A CA 1
ATOM 707 C C . ARG A 1 97 ? 5.349 -0.989 -0.197 1.00 97.69 97 ARG A C 1
ATOM 709 O O . ARG A 1 97 ? 5.127 -2.198 -0.232 1.00 97.69 97 ARG A O 1
ATOM 716 N N . ARG A 1 98 ? 5.667 -0.361 0.942 1.00 98.25 98 ARG A N 1
ATOM 717 C CA . ARG A 1 98 ? 5.718 -1.050 2.244 1.00 98.25 98 ARG A CA 1
ATOM 718 C C . ARG A 1 98 ? 4.353 -1.563 2.690 1.00 98.25 98 ARG A C 1
ATOM 720 O O . ARG A 1 98 ? 4.262 -2.690 3.165 1.00 98.25 98 ARG A O 1
ATOM 727 N N . ALA A 1 99 ? 3.294 -0.783 2.492 1.00 98.25 99 ALA A N 1
ATOM 728 C CA . ALA A 1 99 ? 1.935 -1.218 2.789 1.00 98.25 99 ALA A CA 1
ATOM 729 C C . ALA A 1 99 ? 1.520 -2.413 1.913 1.00 98.25 99 ALA A C 1
ATOM 731 O O . ALA A 1 99 ? 1.032 -3.409 2.439 1.00 98.25 99 ALA A O 1
ATOM 732 N N . LEU A 1 100 ? 1.782 -2.367 0.601 1.00 98.19 100 LEU A N 1
ATOM 733 C CA . LEU A 1 100 ? 1.530 -3.484 -0.319 1.00 98.19 100 LEU A CA 1
ATOM 734 C C . LEU A 1 100 ? 2.324 -4.739 0.075 1.00 98.19 100 LEU A C 1
ATOM 736 O O . LEU A 1 100 ? 1.768 -5.838 0.088 1.00 98.19 100 LEU A O 1
ATOM 740 N N . CYS A 1 101 ? 3.595 -4.571 0.453 1.00 98.25 101 CYS A N 1
ATOM 741 C CA . CYS A 1 101 ? 4.424 -5.643 1.000 1.00 98.25 101 CYS A CA 1
ATOM 742 C C . CYS A 1 101 ? 3.794 -6.237 2.269 1.00 98.25 101 CYS A C 1
ATOM 744 O O . CYS A 1 101 ? 3.630 -7.450 2.351 1.00 98.25 101 CYS A O 1
ATOM 746 N N . ALA A 1 102 ? 3.350 -5.405 3.216 1.00 98.06 102 ALA A N 1
ATOM 747 C CA . ALA A 1 102 ? 2.715 -5.866 4.448 1.00 98.06 102 ALA A CA 1
ATOM 748 C C . ALA A 1 102 ? 1.434 -6.670 4.191 1.00 98.06 102 ALA A C 1
ATOM 750 O O . ALA A 1 102 ? 1.242 -7.709 4.822 1.00 98.06 102 ALA A O 1
ATOM 751 N N . VAL A 1 103 ? 0.589 -6.244 3.243 1.00 97.12 103 VAL A N 1
ATOM 752 C CA . VAL A 1 103 ? -0.599 -7.012 2.832 1.00 97.12 103 VAL A CA 1
ATOM 753 C C . VAL A 1 103 ? -0.188 -8.382 2.275 1.00 97.12 103 VAL A C 1
ATOM 755 O O . VAL A 1 103 ? -0.724 -9.409 2.697 1.00 97.12 103 VAL A O 1
ATOM 758 N N . ALA A 1 104 ? 0.795 -8.413 1.370 1.00 97.19 104 ALA A N 1
ATOM 759 C CA . ALA A 1 104 ? 1.282 -9.640 0.740 1.00 97.19 104 ALA A CA 1
ATOM 760 C C . ALA A 1 104 ? 1.987 -10.596 1.715 1.00 97.19 104 ALA A C 1
ATOM 762 O O . ALA A 1 104 ? 1.810 -11.806 1.607 1.00 97.19 104 ALA A O 1
ATOM 763 N N . ALA A 1 105 ? 2.759 -10.074 2.667 1.00 96.75 105 ALA A N 1
ATOM 764 C CA . ALA A 1 105 ? 3.481 -10.867 3.658 1.00 96.75 105 ALA A CA 1
ATOM 765 C C . ALA A 1 105 ? 2.550 -11.416 4.749 1.00 96.75 105 ALA A C 1
ATOM 767 O O . ALA A 1 105 ? 2.764 -12.513 5.253 1.00 96.75 105 ALA A O 1
ATOM 768 N N . THR A 1 106 ? 1.495 -10.676 5.099 1.00 95.88 106 THR A N 1
ATOM 769 C CA . THR A 1 106 ? 0.597 -11.044 6.202 1.00 95.88 106 THR A CA 1
ATOM 770 C C . THR A 1 106 ? -0.486 -12.031 5.758 1.00 95.88 106 THR A C 1
ATOM 772 O O . THR A 1 106 ? -0.810 -12.961 6.491 1.00 95.88 106 THR A O 1
ATOM 775 N N . ALA A 1 107 ? -1.031 -11.876 4.545 1.00 93.75 107 ALA A N 1
ATOM 776 C CA . ALA A 1 107 ? -2.067 -12.764 4.009 1.00 93.75 107 ALA A CA 1
ATOM 777 C C . ALA A 1 107 ? -1.782 -13.196 2.555 1.00 93.75 107 ALA A C 1
ATOM 779 O O . ALA A 1 107 ? -2.614 -12.956 1.674 1.00 93.75 107 ALA A O 1
ATOM 780 N N . PRO A 1 108 ? -0.648 -13.871 2.268 1.00 94.25 108 PRO A N 1
ATOM 781 C CA . PRO A 1 108 ? -0.214 -14.178 0.899 1.00 94.25 108 PRO A CA 1
ATOM 782 C C . PRO A 1 108 ? -1.249 -14.960 0.079 1.00 94.25 108 PRO A C 1
ATOM 784 O O . PRO A 1 108 ? -1.391 -14.718 -1.119 1.00 94.25 108 PRO A O 1
ATOM 787 N N . GLY A 1 109 ? -2.014 -15.854 0.717 1.00 92.50 109 GLY A N 1
ATOM 788 C CA . GLY A 1 109 ? -3.042 -16.663 0.050 1.00 92.50 109 GLY A CA 1
ATOM 789 C C . GLY A 1 109 ? -4.213 -15.856 -0.525 1.00 92.50 109 GLY A C 1
ATOM 790 O O . GLY A 1 109 ? -4.808 -16.279 -1.512 1.00 92.50 109 GLY A O 1
ATOM 791 N N . VAL A 1 110 ? -4.519 -14.688 0.051 1.00 92.31 110 VAL A N 1
ATOM 792 C CA . VAL A 1 110 ? -5.594 -13.795 -0.422 1.00 92.31 110 VAL A CA 1
ATOM 793 C C . VAL A 1 110 ? -5.003 -12.609 -1.188 1.00 92.31 110 VAL A C 1
ATOM 795 O O . VAL A 1 110 ? -5.439 -12.291 -2.292 1.00 92.31 110 VAL A O 1
ATOM 798 N N . ALA A 1 111 ? -3.955 -11.995 -0.639 1.00 93.94 111 ALA A N 1
ATOM 799 C CA . ALA A 1 111 ? -3.297 -10.824 -1.200 1.00 93.94 111 ALA A CA 1
ATOM 800 C C . ALA A 1 111 ? -2.571 -11.102 -2.523 1.00 93.94 111 ALA A C 1
ATOM 802 O O . ALA A 1 111 ? -2.608 -10.267 -3.423 1.00 93.94 111 ALA A O 1
ATOM 803 N N . GLY A 1 112 ? -1.918 -12.260 -2.670 1.00 93.81 112 GLY A N 1
ATOM 804 C CA . GLY A 1 112 ? -1.147 -12.598 -3.871 1.00 93.81 112 GLY A CA 1
ATOM 805 C C . GLY A 1 112 ? -2.000 -12.626 -5.149 1.00 93.81 112 GLY A C 1
ATOM 806 O O . GLY A 1 112 ? -1.678 -11.915 -6.112 1.00 93.81 112 GLY A O 1
ATOM 807 N N . PRO A 1 113 ? -3.111 -13.389 -5.175 1.00 94.44 113 PRO A N 1
ATOM 808 C CA . PRO A 1 113 ? -4.057 -13.363 -6.288 1.00 94.44 113 PRO A CA 1
ATOM 809 C C . PRO A 1 113 ? -4.653 -11.973 -6.532 1.00 94.44 113 PRO A C 1
ATOM 811 O O . PRO A 1 113 ? -4.754 -11.558 -7.685 1.00 94.44 113 PRO A O 1
ATOM 814 N N . ALA A 1 114 ? -4.989 -11.233 -5.470 1.00 95.81 114 ALA A N 1
ATOM 815 C CA . ALA A 1 114 ? -5.547 -9.886 -5.576 1.00 95.81 114 ALA A CA 1
ATOM 816 C C . ALA A 1 114 ? -4.574 -8.900 -6.238 1.00 95.81 114 ALA A C 1
ATOM 818 O O . ALA A 1 114 ? -4.954 -8.200 -7.174 1.00 95.81 114 ALA A O 1
ATOM 819 N N . LEU A 1 115 ? -3.305 -8.891 -5.814 1.00 96.12 115 LEU A N 1
ATOM 820 C CA . LEU A 1 115 ? -2.248 -8.059 -6.400 1.00 96.12 115 LEU A CA 1
ATOM 821 C C . LEU A 1 115 ? -2.028 -8.403 -7.870 1.00 96.12 115 LEU A C 1
ATOM 823 O O . LEU A 1 115 ? -1.941 -7.513 -8.713 1.00 96.12 115 LEU A O 1
ATOM 827 N N . SER A 1 116 ? -1.989 -9.697 -8.187 1.00 94.44 116 SER A N 1
ATOM 828 C CA . SER A 1 116 ? -1.795 -10.168 -9.559 1.00 94.44 116 SER A CA 1
ATOM 829 C C . SER A 1 116 ? -2.965 -9.764 -10.465 1.00 94.44 116 SER A C 1
ATOM 831 O O . SER A 1 116 ? -2.761 -9.287 -11.584 1.00 94.44 116 SER A O 1
ATOM 833 N N . ALA A 1 117 ? -4.197 -9.917 -9.976 1.00 95.31 117 ALA A N 1
ATOM 834 C CA . ALA A 1 117 ? -5.398 -9.532 -10.705 1.00 95.31 117 ALA A CA 1
ATOM 835 C C . ALA A 1 117 ? -5.478 -8.010 -10.903 1.00 95.31 117 ALA A C 1
ATOM 837 O O . ALA A 1 117 ? -5.704 -7.548 -12.025 1.00 95.31 117 ALA A O 1
ATOM 838 N N . GLU A 1 118 ? -5.246 -7.223 -9.850 1.00 96.06 118 GLU A N 1
ATOM 839 C CA . GLU A 1 118 ? -5.322 -5.764 -9.920 1.00 96.06 118 GLU A CA 1
ATOM 840 C C . GLU A 1 118 ? -4.228 -5.183 -10.824 1.00 96.06 118 GLU A C 1
ATOM 842 O O . GLU A 1 118 ? -4.526 -4.347 -11.677 1.00 96.06 118 GLU A O 1
ATOM 847 N N . ALA A 1 119 ? -2.983 -5.650 -10.706 1.00 95.94 119 ALA A N 1
ATOM 848 C CA . ALA A 1 119 ? -1.864 -5.102 -11.468 1.00 95.94 119 ALA A CA 1
ATOM 849 C C . ALA A 1 119 ? -1.867 -5.523 -12.946 1.00 95.94 119 ALA A C 1
ATOM 851 O O . ALA A 1 119 ? -1.566 -4.705 -13.818 1.00 95.94 119 ALA A O 1
ATOM 852 N N . PHE A 1 120 ? -2.206 -6.781 -13.252 1.00 95.62 120 PHE A N 1
ATOM 853 C CA . PHE A 1 120 ? -1.971 -7.343 -14.591 1.00 95.62 120 PHE A CA 1
ATOM 854 C C . PHE A 1 120 ? -3.237 -7.682 -15.372 1.00 95.62 120 PHE A C 1
ATOM 856 O O . PHE A 1 120 ? -3.221 -7.583 -16.598 1.00 95.62 120 PHE A O 1
ATOM 863 N N . ALA A 1 121 ? -4.325 -8.065 -14.700 1.00 93.94 121 ALA A N 1
ATOM 864 C CA . ALA A 1 121 ? -5.554 -8.480 -15.378 1.00 93.94 121 ALA A CA 1
ATOM 865 C C . ALA A 1 121 ? -6.568 -7.338 -15.534 1.00 93.94 121 ALA A C 1
ATOM 867 O O . ALA A 1 121 ? -7.330 -7.323 -16.496 1.00 93.94 121 ALA A O 1
ATOM 868 N N . SER A 1 122 ? -6.577 -6.368 -14.615 1.00 91.81 122 SER A N 1
ATOM 869 C CA . SER A 1 122 ? -7.601 -5.316 -14.579 1.00 91.81 122 SER A CA 1
ATOM 870 C C . SER A 1 122 ? -7.545 -4.317 -15.742 1.00 91.81 122 SER A C 1
ATOM 872 O O . SER A 1 122 ? -8.530 -3.628 -16.002 1.00 91.81 122 SER A O 1
ATOM 874 N N . GLY A 1 123 ? -6.384 -4.178 -16.390 1.00 91.88 123 GLY A N 1
ATOM 875 C CA . GLY A 1 123 ? -6.122 -3.136 -17.387 1.00 91.88 123 GLY A CA 1
ATOM 876 C C . GLY A 1 123 ? -6.046 -1.709 -16.824 1.00 91.88 123 GLY A C 1
ATOM 877 O O . GLY A 1 123 ? -5.879 -0.777 -17.602 1.00 91.88 123 GLY A O 1
ATOM 878 N N . ARG A 1 124 ? -6.147 -1.524 -15.498 1.00 91.88 124 ARG A N 1
ATOM 879 C CA . ARG A 1 124 ? -6.170 -0.203 -14.838 1.00 91.88 124 ARG A CA 1
ATOM 880 C C . ARG A 1 124 ? -4.803 0.317 -14.408 1.00 91.88 124 ARG A C 1
ATOM 882 O O . ARG A 1 124 ? -4.707 1.483 -14.051 1.00 91.88 124 ARG A O 1
ATOM 889 N N . CYS A 1 125 ? -3.786 -0.541 -14.396 1.00 95.06 125 CYS A N 1
ATOM 890 C CA . CYS A 1 125 ? -2.449 -0.183 -13.935 1.00 95.06 125 CYS A CA 1
ATOM 891 C C . CYS A 1 125 ? -1.518 0.108 -15.111 1.00 95.06 125 CYS A C 1
ATOM 893 O O . CYS A 1 125 ? -1.437 -0.698 -16.052 1.00 95.06 125 CYS A O 1
ATOM 895 N N . ASP A 1 126 ? -0.779 1.211 -15.029 1.00 95.06 126 ASP A N 1
ATOM 896 C CA . ASP A 1 126 ? 0.318 1.518 -15.944 1.00 95.06 126 ASP A CA 1
ATOM 897 C C . ASP A 1 126 ? 1.581 0.680 -15.645 1.00 95.06 126 ASP A C 1
ATOM 899 O O . ASP A 1 126 ? 1.600 -0.185 -14.764 1.00 95.06 126 ASP A O 1
ATOM 903 N N . ALA A 1 127 ? 2.645 0.884 -16.427 1.00 95.44 127 ALA A N 1
ATOM 904 C CA . ALA A 1 127 ? 3.892 0.144 -16.253 1.00 95.44 127 ALA A CA 1
ATOM 905 C C . ALA A 1 127 ? 4.591 0.443 -14.912 1.00 95.44 127 ALA A C 1
ATOM 907 O O . ALA A 1 127 ? 5.176 -0.472 -14.337 1.00 95.44 127 ALA A O 1
ATOM 908 N N . GLY A 1 128 ? 4.514 1.677 -14.408 1.00 94.06 128 GLY A N 1
ATOM 909 C CA . GLY A 1 128 ? 5.110 2.070 -13.130 1.00 94.06 128 GLY A CA 1
ATOM 910 C C . GLY A 1 128 ? 4.409 1.394 -11.956 1.00 94.06 128 GLY A C 1
ATOM 911 O O . GLY A 1 128 ? 5.064 0.744 -11.146 1.00 94.06 128 GLY A O 1
ATOM 912 N N . GLN A 1 129 ? 3.075 1.423 -11.936 1.00 94.75 129 GLN A N 1
ATOM 913 C CA . GLN A 1 129 ? 2.267 0.742 -10.919 1.00 94.75 129 GLN A CA 1
ATOM 914 C C . GLN A 1 129 ? 2.501 -0.775 -10.925 1.00 94.75 129 GLN A C 1
ATOM 916 O O . GLN A 1 129 ? 2.597 -1.407 -9.873 1.00 94.75 129 GLN A O 1
ATOM 921 N N . ARG A 1 130 ? 2.635 -1.382 -12.112 1.00 97.31 130 ARG A N 1
ATOM 922 C CA . ARG A 1 130 ? 2.962 -2.813 -12.235 1.00 97.31 130 ARG A CA 1
ATOM 923 C C . ARG A 1 130 ? 4.338 -3.138 -11.660 1.00 97.31 130 ARG A C 1
ATOM 925 O O . ARG A 1 130 ? 4.472 -4.157 -10.989 1.00 97.31 130 ARG A O 1
ATOM 932 N N . LEU A 1 131 ? 5.344 -2.305 -11.928 1.00 96.62 131 LEU A N 1
ATOM 933 C CA . LEU A 1 131 ? 6.689 -2.484 -11.376 1.00 96.62 131 LEU A CA 1
ATOM 934 C C . LEU A 1 131 ? 6.689 -2.330 -9.854 1.00 96.62 131 LEU A C 1
ATOM 936 O O . LEU A 1 131 ? 7.232 -3.189 -9.169 1.00 96.62 131 LEU A O 1
ATOM 940 N N . GLU A 1 132 ? 5.995 -1.324 -9.322 1.00 95.88 132 GLU A N 1
ATOM 941 C CA . GLU A 1 132 ? 5.872 -1.129 -7.876 1.00 95.88 132 GLU A CA 1
ATOM 942 C C . GLU A 1 132 ? 5.233 -2.345 -7.185 1.00 95.88 132 GLU A C 1
ATOM 944 O O . GLU A 1 132 ? 5.726 -2.811 -6.155 1.00 95.88 132 GLU A O 1
ATOM 949 N N . VAL A 1 133 ? 4.173 -2.912 -7.774 1.00 97.19 133 VAL A N 1
ATOM 950 C CA . VAL A 1 133 ? 3.539 -4.136 -7.263 1.00 97.19 133 VAL A CA 1
ATOM 951 C C . VAL A 1 133 ? 4.505 -5.322 -7.298 1.00 97.19 133 VAL A C 1
ATOM 953 O O . VAL A 1 133 ? 4.570 -6.075 -6.326 1.00 97.19 133 VAL A O 1
ATOM 956 N N . LEU A 1 134 ? 5.281 -5.496 -8.372 1.00 97.88 134 LEU A N 1
ATOM 957 C CA . LEU A 1 134 ? 6.302 -6.551 -8.436 1.00 97.88 134 LEU A CA 1
ATOM 958 C C . LEU A 1 134 ? 7.374 -6.370 -7.365 1.00 97.88 134 LEU A C 1
ATOM 960 O O . LEU A 1 134 ? 7.763 -7.347 -6.726 1.00 97.88 134 LEU A O 1
ATOM 964 N N . ASP A 1 135 ? 7.816 -5.138 -7.131 1.00 97.81 135 ASP A N 1
ATOM 965 C CA . ASP A 1 135 ? 8.808 -4.849 -6.107 1.00 97.81 135 ASP A CA 1
ATOM 966 C C . ASP A 1 135 ? 8.263 -5.099 -4.695 1.00 97.81 135 ASP A C 1
ATOM 968 O O . ASP A 1 135 ? 9.003 -5.583 -3.836 1.00 97.81 135 ASP A O 1
ATOM 972 N N . ALA A 1 136 ? 6.983 -4.808 -4.447 1.00 97.69 136 ALA A N 1
ATOM 973 C CA . ALA A 1 136 ? 6.313 -5.127 -3.187 1.00 97.69 136 ALA A CA 1
ATOM 974 C C . ALA A 1 136 ? 6.163 -6.643 -2.983 1.00 97.69 136 ALA A C 1
ATOM 976 O O . ALA A 1 136 ? 6.422 -7.143 -1.889 1.00 97.69 136 ALA A O 1
ATOM 977 N N . ILE A 1 137 ? 5.803 -7.391 -4.033 1.00 97.56 137 ILE A N 1
ATOM 978 C CA . ILE A 1 137 ? 5.746 -8.862 -3.995 1.00 97.56 137 ILE A CA 1
ATOM 979 C C . ILE A 1 137 ? 7.137 -9.444 -3.721 1.00 97.56 137 ILE A C 1
ATOM 981 O O . ILE A 1 137 ? 7.270 -10.373 -2.926 1.00 97.56 137 ILE A O 1
ATOM 985 N N . ALA A 1 138 ? 8.182 -8.901 -4.350 1.00 97.75 138 ALA A N 1
ATOM 986 C CA . ALA A 1 138 ? 9.554 -9.342 -4.128 1.00 97.75 138 ALA A CA 1
ATOM 987 C C . ALA A 1 138 ? 10.016 -9.085 -2.685 1.00 97.75 138 ALA A C 1
ATOM 989 O O . ALA A 1 138 ? 10.678 -9.939 -2.096 1.00 97.75 138 ALA A O 1
ATOM 990 N N . ASP A 1 139 ? 9.656 -7.940 -2.102 1.00 98.06 139 ASP A N 1
ATOM 991 C CA . ASP A 1 139 ? 9.923 -7.654 -0.691 1.00 98.06 139 ASP A CA 1
ATOM 992 C C . ASP A 1 139 ? 9.173 -8.608 0.237 1.00 98.06 139 ASP A C 1
ATOM 994 O O . ASP A 1 139 ? 9.788 -9.186 1.131 1.00 98.06 139 ASP A O 1
ATOM 998 N N . ALA A 1 140 ? 7.884 -8.838 -0.019 1.00 97.62 140 ALA A N 1
ATOM 999 C CA . ALA A 1 140 ? 7.077 -9.762 0.768 1.00 97.62 140 ALA A CA 1
ATOM 1000 C C . ALA A 1 140 ? 7.624 -11.192 0.694 1.00 97.62 140 ALA A C 1
ATOM 1002 O O . ALA A 1 140 ? 7.705 -11.881 1.706 1.00 97.62 140 ALA A O 1
ATOM 1003 N N . ALA A 1 141 ? 8.076 -11.632 -0.484 1.00 97.38 141 ALA A N 1
ATOM 1004 C CA . ALA A 1 141 ? 8.717 -12.931 -0.648 1.00 97.38 141 ALA A CA 1
ATOM 1005 C C . ALA A 1 141 ? 10.017 -13.042 0.164 1.00 97.38 141 ALA A C 1
ATOM 1007 O O . ALA A 1 141 ? 10.270 -14.088 0.759 1.00 97.38 141 ALA A O 1
ATOM 1008 N N . ARG A 1 142 ? 10.830 -11.976 0.225 1.00 97.56 142 ARG A N 1
ATOM 1009 C CA . ARG A 1 142 ? 12.037 -11.951 1.071 1.00 97.56 142 ARG A CA 1
ATOM 1010 C C . ARG A 1 142 ? 11.692 -11.995 2.556 1.00 97.56 142 ARG A C 1
ATOM 1012 O O . ARG A 1 142 ? 12.375 -12.690 3.300 1.00 97.56 142 ARG A O 1
ATOM 1019 N N . GLU A 1 143 ? 10.645 -11.294 2.975 1.00 96.25 143 GLU A N 1
ATOM 1020 C CA . GLU A 1 143 ? 10.173 -11.323 4.359 1.00 96.25 143 GLU A CA 1
ATOM 1021 C C . GLU A 1 143 ? 9.669 -12.716 4.757 1.00 96.25 143 GLU A C 1
ATOM 1023 O O . GLU A 1 143 ? 10.086 -13.256 5.778 1.00 96.25 143 GLU A O 1
ATOM 1028 N N . LEU A 1 144 ? 8.851 -13.341 3.908 1.00 94.38 144 LEU A N 1
ATOM 1029 C CA . LEU A 1 144 ? 8.356 -14.702 4.113 1.00 94.38 144 LEU A CA 1
ATOM 1030 C C . LEU A 1 144 ? 9.492 -15.734 4.125 1.00 94.38 144 LEU A C 1
ATOM 1032 O O . LEU A 1 144 ? 9.471 -16.657 4.933 1.00 94.38 144 LEU A O 1
ATOM 1036 N N . ALA A 1 145 ? 10.501 -15.576 3.266 1.00 95.12 145 ALA A N 1
ATOM 1037 C CA . ALA A 1 145 ? 11.670 -16.456 3.233 1.00 95.12 145 ALA A CA 1
ATOM 1038 C C . ALA A 1 145 ? 12.579 -16.312 4.466 1.00 95.12 145 ALA A C 1
ATOM 1040 O O . ALA A 1 145 ? 13.356 -17.218 4.755 1.00 95.12 145 ALA A O 1
ATOM 1041 N N . ALA A 1 146 ? 12.500 -15.184 5.177 1.00 94.56 146 ALA A N 1
ATOM 1042 C CA . ALA A 1 146 ? 13.227 -14.964 6.423 1.00 94.56 146 ALA A CA 1
ATOM 1043 C C . ALA A 1 146 ? 12.530 -15.594 7.642 1.00 94.56 146 ALA A C 1
ATOM 1045 O O . ALA A 1 146 ? 13.119 -15.628 8.725 1.00 94.56 146 ALA A O 1
ATOM 1046 N N . LEU A 1 147 ? 11.297 -16.093 7.489 1.00 90.19 147 LEU A N 1
ATOM 1047 C CA . LEU A 1 147 ? 10.618 -16.832 8.547 1.00 90.19 147 LEU A CA 1
ATOM 1048 C C . LEU A 1 147 ? 11.354 -18.151 8.822 1.00 90.19 147 LEU A C 1
ATOM 1050 O O . LEU A 1 147 ? 11.860 -18.784 7.891 1.00 90.19 147 LEU A O 1
ATOM 1054 N N . PRO A 1 148 ? 11.421 -18.593 10.091 1.00 85.38 148 PRO A N 1
ATOM 1055 C CA . PRO A 1 148 ? 12.030 -19.871 10.418 1.00 85.38 148 PRO A CA 1
ATOM 1056 C C . PRO A 1 148 ? 11.314 -20.985 9.657 1.00 85.38 148 PRO A C 1
ATOM 1058 O O . PRO A 1 148 ? 10.082 -21.035 9.617 1.00 85.38 148 PRO A O 1
ATOM 1061 N N . SER A 1 149 ? 12.087 -21.894 9.061 1.00 76.38 149 SER A N 1
ATOM 1062 C CA . SER A 1 149 ? 11.520 -23.110 8.494 1.00 76.38 149 SER A CA 1
ATOM 1063 C C . SER A 1 149 ? 10.755 -23.825 9.596 1.00 76.38 149 SER A C 1
ATOM 1065 O O . SER A 1 149 ? 11.313 -24.072 10.668 1.00 76.38 149 SER A O 1
ATOM 1067 N N . VAL A 1 150 ? 9.498 -24.171 9.334 1.00 69.19 150 VAL A N 1
ATOM 1068 C CA . VAL A 1 150 ? 8.772 -25.092 10.203 1.00 69.19 150 VAL A CA 1
ATOM 1069 C C . VAL A 1 150 ? 9.548 -26.404 10.156 1.00 69.19 150 VAL A C 1
ATOM 1071 O O . VAL A 1 150 ? 9.522 -27.099 9.140 1.00 69.19 150 VAL A O 1
ATOM 1074 N N . ALA A 1 151 ? 10.311 -26.698 11.211 1.00 57.59 151 ALA A N 1
ATOM 1075 C CA . ALA A 1 151 ? 10.875 -28.021 11.393 1.00 57.59 151 ALA A CA 1
ATOM 1076 C C . ALA A 1 151 ? 9.678 -28.968 11.440 1.00 57.59 151 ALA A C 1
ATOM 1078 O O . ALA A 1 151 ? 8.810 -28.839 12.304 1.00 57.59 151 ALA A O 1
ATOM 1079 N N . ILE A 1 152 ? 9.581 -29.858 10.457 1.00 57.97 152 ILE A N 1
ATOM 1080 C CA . ILE A 1 152 ? 8.590 -30.933 10.443 1.00 57.97 152 ILE A CA 1
ATOM 1081 C C . ILE A 1 152 ? 9.096 -32.004 11.417 1.00 57.97 152 ILE A C 1
ATOM 1083 O O . ILE A 1 152 ? 9.360 -33.133 11.033 1.00 57.97 152 ILE A O 1
ATOM 1087 N N . ASP A 1 153 ? 9.289 -31.620 12.671 1.00 52.69 153 ASP A N 1
ATOM 1088 C CA . ASP A 1 153 ? 9.655 -32.502 13.764 1.00 52.69 153 ASP A CA 1
ATOM 1089 C C . ASP A 1 153 ? 8.533 -32.348 14.805 1.00 52.69 153 ASP A C 1
ATOM 1091 O O . ASP A 1 153 ? 8.245 -31.245 15.263 1.00 52.69 153 ASP A O 1
ATOM 1095 N N . ASP A 1 154 ? 7.850 -33.454 15.112 1.00 47.88 154 ASP A N 1
ATOM 1096 C CA . ASP A 1 154 ? 6.784 -33.600 16.123 1.00 47.88 154 ASP A CA 1
ATOM 1097 C C . ASP A 1 154 ? 5.342 -33.156 15.805 1.00 47.88 154 ASP A C 1
ATOM 1099 O O . ASP A 1 154 ? 4.583 -32.761 16.692 1.00 47.88 154 ASP A O 1
ATOM 1103 N N . VAL A 1 155 ? 4.855 -33.407 14.585 1.00 47.22 155 VAL A N 1
ATOM 1104 C CA . VAL A 1 155 ? 3.426 -33.746 14.424 1.00 47.22 155 VAL A CA 1
ATOM 1105 C C . VAL A 1 155 ? 3.317 -35.139 13.820 1.00 47.22 155 VAL A C 1
ATOM 1107 O O . VAL A 1 155 ? 3.383 -35.325 12.608 1.00 47.22 155 VAL A O 1
ATOM 1110 N N . GLY A 1 156 ? 3.147 -36.134 14.693 1.00 47.59 156 GLY A N 1
ATOM 1111 C CA . GLY A 1 156 ? 2.860 -37.525 14.350 1.00 47.59 156 GLY A CA 1
ATOM 1112 C C . GLY A 1 156 ? 1.507 -37.702 13.655 1.00 47.59 156 GLY A C 1
ATOM 1113 O O . GLY A 1 156 ? 0.611 -38.354 14.186 1.00 47.59 156 GLY A O 1
ATOM 1114 N N . VAL A 1 157 ? 1.355 -37.158 12.449 1.00 43.50 157 VAL A N 1
ATOM 1115 C CA . VAL A 1 157 ? 0.245 -37.472 11.553 1.00 43.50 157 VAL A CA 1
ATOM 1116 C C . VAL A 1 157 ? 0.739 -38.507 10.558 1.00 43.50 157 VAL A C 1
ATOM 1118 O O . VAL A 1 157 ? 1.379 -38.214 9.552 1.00 43.50 157 VAL A O 1
ATOM 1121 N N . ARG A 1 158 ? 0.393 -39.755 10.870 1.00 44.38 158 ARG A N 1
ATOM 1122 C CA . ARG A 1 158 ? 0.230 -40.834 9.901 1.00 44.38 158 ARG A CA 1
ATOM 1123 C C . ARG A 1 158 ? -0.667 -40.337 8.765 1.00 44.38 158 ARG A C 1
ATOM 1125 O O . ARG A 1 158 ? -1.881 -40.400 8.890 1.00 44.38 158 ARG A O 1
ATOM 1132 N N . ASN A 1 159 ? -0.086 -39.854 7.679 1.00 40.22 159 ASN A N 1
ATOM 1133 C CA . ASN A 1 159 ? -0.723 -39.851 6.371 1.00 40.22 159 ASN A CA 1
ATOM 1134 C C . ASN A 1 159 ? 0.375 -40.038 5.328 1.00 40.22 159 ASN A C 1
ATOM 1136 O O . ASN A 1 159 ? 1.317 -39.253 5.248 1.00 40.22 159 ASN A O 1
ATOM 1140 N N . GLY A 1 160 ? 0.276 -41.149 4.601 1.00 41.75 160 GLY A N 1
ATOM 1141 C CA . GLY A 1 160 ? 1.241 -41.576 3.598 1.00 41.75 160 GLY A CA 1
ATOM 1142 C C . GLY A 1 160 ? 1.217 -40.668 2.378 1.00 41.75 160 GLY A C 1
ATOM 1143 O O . GLY A 1 160 ? 0.545 -40.967 1.395 1.00 41.75 160 GLY A O 1
ATOM 1144 N N . TYR A 1 161 ? 1.974 -39.581 2.445 1.00 40.97 161 TYR A N 1
ATOM 1145 C CA . TYR A 1 161 ? 2.408 -38.840 1.273 1.00 40.97 161 TYR A CA 1
ATOM 1146 C C . TYR A 1 161 ? 3.890 -39.153 1.085 1.00 40.97 161 TYR A C 1
ATOM 1148 O O . TYR A 1 161 ? 4.699 -38.876 1.971 1.00 40.97 161 TYR A O 1
ATOM 1156 N N . ASP A 1 162 ? 4.220 -39.799 -0.031 1.00 35.78 162 ASP A N 1
ATOM 1157 C CA . ASP A 1 162 ? 5.570 -40.238 -0.374 1.00 35.78 162 ASP A CA 1
ATOM 1158 C C . ASP A 1 162 ? 6.589 -39.100 -0.229 1.00 35.78 162 ASP A C 1
ATOM 1160 O O . ASP A 1 162 ? 6.661 -38.167 -1.033 1.00 35.78 162 ASP A O 1
ATOM 1164 N N . ALA A 1 163 ? 7.424 -39.212 0.802 1.00 41.16 163 ALA A N 1
ATOM 1165 C CA . ALA A 1 163 ? 8.544 -38.330 1.092 1.00 41.16 163 ALA A CA 1
ATOM 1166 C C . ALA A 1 163 ? 9.739 -38.591 0.149 1.00 41.16 163 ALA A C 1
ATOM 1168 O O . ALA A 1 163 ? 10.879 -38.705 0.591 1.00 41.16 163 ALA A O 1
ATOM 1169 N N . SER A 1 164 ? 9.496 -38.701 -1.162 1.00 38.84 164 SER A N 1
ATOM 1170 C CA . SER A 1 164 ? 10.538 -38.949 -2.170 1.00 38.84 164 SER A CA 1
ATOM 1171 C C . SER A 1 164 ? 10.831 -37.750 -3.083 1.00 38.84 164 SER A C 1
ATOM 1173 O O . SER A 1 164 ? 11.517 -37.913 -4.089 1.00 38.84 164 SER A O 1
ATOM 1175 N N . VAL A 1 165 ? 10.328 -36.545 -2.775 1.00 45.31 165 VAL A N 1
ATOM 1176 C CA . VAL A 1 165 ? 10.459 -35.360 -3.662 1.00 45.31 165 VAL A CA 1
ATOM 1177 C C . VAL A 1 165 ? 11.246 -34.192 -3.041 1.00 45.31 165 VAL A C 1
ATOM 1179 O O . VAL A 1 165 ? 11.520 -33.205 -3.716 1.00 45.31 165 VAL A O 1
ATOM 1182 N N . LEU A 1 166 ? 11.727 -34.308 -1.801 1.00 42.47 166 LEU A N 1
ATOM 1183 C CA . LEU A 1 166 ? 12.599 -33.298 -1.178 1.00 42.47 166 LEU A CA 1
ATOM 1184 C C . LEU A 1 166 ? 14.002 -33.863 -0.926 1.00 42.47 166 LEU A C 1
ATOM 1186 O O . LEU A 1 166 ? 14.444 -34.045 0.202 1.00 42.47 166 LEU A O 1
ATOM 1190 N N . GLY A 1 167 ? 14.710 -34.162 -2.017 1.00 34.91 167 GLY A N 1
ATOM 1191 C CA . GLY A 1 167 ? 16.143 -34.442 -1.986 1.00 34.91 167 GLY A CA 1
ATOM 1192 C C . GLY A 1 167 ? 16.936 -33.139 -1.945 1.00 34.91 167 GLY A C 1
ATOM 1193 O O . GLY A 1 167 ? 17.135 -32.510 -2.981 1.00 34.91 167 GLY A O 1
ATOM 1194 N N . GLY A 1 168 ? 17.387 -32.737 -0.757 1.00 38.84 168 GLY A N 1
ATOM 1195 C CA . GLY A 1 168 ? 18.210 -31.540 -0.595 1.00 38.84 168 GLY A CA 1
ATOM 1196 C C . GLY A 1 168 ? 18.702 -31.292 0.827 1.00 38.84 168 GLY A C 1
ATOM 1197 O O . GLY A 1 168 ? 18.688 -30.150 1.270 1.00 38.84 168 GLY A O 1
ATOM 1198 N N . THR A 1 169 ? 19.115 -32.330 1.559 1.00 34.53 169 THR A N 1
ATOM 1199 C CA . THR A 1 169 ? 19.708 -32.157 2.892 1.00 34.53 169 THR A CA 1
ATOM 1200 C C . THR A 1 169 ? 21.222 -31.993 2.780 1.00 34.53 169 THR A C 1
ATOM 1202 O O . THR A 1 169 ? 21.931 -32.859 2.269 1.00 34.53 169 THR A O 1
ATOM 1205 N N . LEU A 1 170 ? 21.696 -30.844 3.261 1.00 44.09 170 LEU A N 1
ATOM 1206 C CA . LEU A 1 170 ? 23.094 -30.485 3.474 1.00 44.09 170 LEU A CA 1
ATOM 1207 C C . LEU A 1 170 ? 23.764 -31.526 4.384 1.00 44.09 170 LEU A C 1
ATOM 1209 O O . LEU A 1 170 ? 23.403 -31.660 5.550 1.00 44.09 170 LEU A O 1
ATOM 1213 N N . ALA A 1 171 ? 24.739 -32.262 3.851 1.00 36.22 171 ALA A N 1
ATOM 1214 C CA . ALA A 1 171 ? 25.531 -33.208 4.626 1.00 36.22 171 ALA A CA 1
ATOM 1215 C C . ALA A 1 171 ? 26.613 -32.467 5.430 1.00 36.22 171 ALA A C 1
ATOM 1217 O O . ALA A 1 171 ? 27.608 -31.996 4.874 1.00 36.22 171 ALA A O 1
ATOM 1218 N N . SER A 1 172 ? 26.420 -32.393 6.746 1.00 37.97 172 SER A N 1
ATOM 1219 C CA . SER A 1 172 ? 27.501 -32.275 7.724 1.00 37.97 172 SER A CA 1
ATOM 1220 C C . SER A 1 172 ? 28.166 -33.648 7.907 1.00 37.97 172 SER A C 1
ATOM 1222 O O . SER A 1 172 ? 27.533 -34.695 7.776 1.00 37.97 172 SER A O 1
ATOM 1224 N N . GLY A 1 173 ? 29.483 -33.644 8.114 1.00 33.34 173 GLY A N 1
ATOM 1225 C CA . GLY A 1 173 ? 30.329 -34.832 8.034 1.00 33.34 173 GLY A CA 1
ATOM 1226 C C . GLY A 1 173 ? 30.171 -35.838 9.178 1.00 33.34 173 GLY A C 1
ATOM 1227 O O . GLY A 1 173 ? 29.972 -35.479 10.334 1.00 33.34 173 GLY A O 1
ATOM 1228 N N . GLY A 1 174 ? 30.373 -37.110 8.832 1.00 30.56 174 GLY A N 1
ATOM 1229 C CA . GLY A 1 174 ? 30.560 -38.225 9.756 1.00 30.56 174 GLY A CA 1
ATOM 1230 C C . GLY A 1 174 ? 30.818 -39.512 8.975 1.00 30.56 174 GLY A C 1
ATOM 1231 O O . GLY A 1 174 ? 29.937 -40.013 8.287 1.00 30.56 174 GLY A O 1
ATOM 1232 N N . ALA A 1 175 ? 32.052 -40.009 9.019 1.00 34.75 175 ALA A N 1
ATOM 1233 C CA . ALA A 1 175 ? 32.500 -41.182 8.277 1.00 34.75 175 ALA A CA 1
ATOM 1234 C C . ALA A 1 175 ? 31.891 -42.491 8.814 1.00 34.75 175 ALA A C 1
ATOM 1236 O O . ALA A 1 175 ? 31.933 -42.742 10.015 1.00 34.75 175 ALA A O 1
ATOM 1237 N N . SER A 1 176 ? 31.432 -43.368 7.917 1.00 31.69 176 SER A N 1
ATOM 1238 C CA . SER A 1 176 ? 31.433 -44.820 8.132 1.00 31.69 176 SER A CA 1
ATOM 1239 C C . SER A 1 176 ? 31.301 -45.562 6.799 1.00 31.69 176 SER A C 1
ATOM 1241 O O . SER A 1 176 ? 30.472 -45.247 5.950 1.00 31.69 176 SER A O 1
ATOM 1243 N N . THR A 1 177 ? 32.188 -46.529 6.622 1.00 33.97 177 THR A N 1
ATOM 1244 C CA . THR A 1 177 ? 32.459 -47.322 5.424 1.00 33.97 177 THR A CA 1
ATOM 1245 C C . THR A 1 177 ? 31.453 -48.468 5.282 1.00 33.97 177 THR A C 1
ATOM 1247 O O . THR A 1 177 ? 31.288 -49.221 6.231 1.00 33.97 177 THR A O 1
ATOM 1250 N N . THR A 1 178 ? 30.869 -48.699 4.098 1.00 33.28 178 THR A N 1
ATOM 1251 C CA . THR A 1 178 ? 30.737 -50.048 3.492 1.00 33.28 178 THR A CA 1
ATOM 1252 C C . THR A 1 178 ? 30.197 -50.014 2.050 1.00 33.28 178 THR A C 1
ATOM 1254 O O . THR A 1 178 ? 29.110 -49.535 1.769 1.00 33.28 178 THR A O 1
ATOM 1257 N N . ARG A 1 179 ? 31.024 -50.567 1.151 1.00 34.50 179 ARG A N 1
ATOM 1258 C CA . ARG A 1 179 ? 30.735 -51.384 -0.047 1.00 34.50 179 ARG A CA 1
ATOM 1259 C C . ARG A 1 179 ? 29.517 -51.052 -0.935 1.00 34.50 179 ARG A C 1
ATOM 1261 O O . ARG A 1 179 ? 28.424 -51.545 -0.714 1.00 34.50 179 ARG A O 1
ATOM 1268 N N . GLY A 1 180 ? 29.840 -50.481 -2.099 1.00 40.94 180 GLY A N 1
ATOM 1269 C CA . GLY A 1 180 ? 29.697 -51.199 -3.372 1.00 40.94 180 GLY A CA 1
ATOM 1270 C C . GLY A 1 180 ? 28.332 -51.176 -4.055 1.00 40.94 180 GLY A C 1
ATOM 1271 O O . GLY A 1 180 ? 27.700 -52.217 -4.156 1.00 40.94 180 GLY A O 1
ATOM 1272 N N . GLU A 1 181 ? 27.973 -50.048 -4.667 1.00 37.28 181 GLU A N 1
ATOM 1273 C CA . GLU A 1 181 ? 27.045 -50.017 -5.802 1.00 37.28 181 GLU A CA 1
ATOM 1274 C C . GLU A 1 181 ? 27.553 -49.021 -6.852 1.00 37.28 181 GLU A C 1
ATOM 1276 O O . GLU A 1 181 ? 27.914 -47.883 -6.556 1.00 37.28 181 GLU A O 1
ATOM 1281 N N . THR A 1 182 ? 27.651 -49.484 -8.096 1.00 46.34 182 THR A N 1
ATOM 1282 C CA . THR A 1 182 ? 28.077 -48.697 -9.257 1.00 46.34 182 THR A CA 1
ATOM 1283 C C . THR A 1 182 ? 27.102 -47.543 -9.524 1.00 46.34 182 THR A C 1
ATOM 1285 O O . THR A 1 182 ? 25.893 -47.791 -9.575 1.00 46.34 182 THR A O 1
ATOM 1288 N N . PRO A 1 183 ? 27.568 -46.303 -9.762 1.00 40.12 183 PRO A N 1
ATOM 1289 C CA . PRO A 1 183 ? 26.670 -45.176 -9.980 1.00 40.12 183 PRO A CA 1
ATOM 1290 C C . PRO A 1 183 ? 25.960 -45.310 -11.333 1.00 40.12 183 PRO A C 1
ATOM 1292 O O . PRO A 1 183 ? 26.590 -45.361 -12.391 1.00 40.12 183 PRO A O 1
ATOM 1295 N N . ARG A 1 184 ? 24.624 -45.352 -11.303 1.00 50.91 184 ARG A N 1
ATOM 1296 C CA . ARG A 1 184 ? 23.792 -45.192 -12.504 1.00 50.91 184 ARG A CA 1
ATOM 1297 C C . ARG A 1 184 ? 24.009 -43.782 -13.076 1.00 50.91 184 ARG A C 1
ATOM 1299 O O . ARG A 1 184 ? 24.154 -42.838 -12.297 1.00 50.91 184 ARG A O 1
ATOM 1306 N N . PRO A 1 185 ? 24.028 -43.602 -14.408 1.00 44.94 185 PRO A N 1
ATOM 1307 C CA . PRO A 1 185 ? 24.235 -42.286 -14.994 1.00 44.94 185 PRO A CA 1
ATOM 1308 C C . PRO A 1 185 ? 23.112 -41.337 -14.569 1.00 44.94 185 PRO A C 1
ATOM 1310 O O . PRO A 1 185 ? 21.928 -41.651 -14.695 1.00 44.94 185 PRO A O 1
ATOM 1313 N N . ILE A 1 186 ? 23.504 -40.164 -14.072 1.00 50.16 186 ILE A N 1
ATOM 1314 C CA . ILE A 1 186 ? 22.603 -39.064 -13.732 1.00 50.16 186 ILE A CA 1
ATOM 1315 C C . ILE A 1 186 ? 21.862 -38.660 -15.009 1.00 50.16 186 ILE A C 1
ATOM 1317 O O . ILE A 1 186 ? 22.432 -38.052 -15.919 1.00 50.16 186 ILE A O 1
ATOM 1321 N N . VAL A 1 187 ? 20.577 -38.997 -15.087 1.00 49.47 187 VAL A N 1
ATOM 1322 C CA . VAL A 1 187 ? 19.683 -38.448 -16.105 1.00 49.47 187 VAL A CA 1
ATOM 1323 C C . VAL A 1 187 ? 19.486 -36.975 -15.759 1.00 49.47 187 VAL A C 1
ATOM 1325 O O . VAL A 1 187 ? 18.893 -36.646 -14.736 1.00 49.47 187 VAL A O 1
ATOM 1328 N N . LYS A 1 188 ? 20.004 -36.073 -16.600 1.00 51.88 188 LYS A N 1
ATOM 1329 C CA . LYS A 1 188 ? 19.728 -34.633 -16.505 1.00 51.88 188 LYS A CA 1
ATOM 1330 C C . LYS A 1 188 ? 18.234 -34.394 -16.744 1.00 51.88 188 LYS A C 1
ATOM 1332 O O . LYS A 1 188 ? 17.806 -34.218 -17.884 1.00 51.88 188 LYS A O 1
ATOM 1337 N N . VAL A 1 189 ? 17.437 -34.392 -15.681 1.00 51.09 189 VAL A N 1
ATOM 1338 C CA . VAL A 1 189 ? 16.041 -33.950 -15.728 1.00 51.09 189 VAL A CA 1
ATOM 1339 C C . VAL A 1 189 ? 16.039 -32.442 -15.526 1.00 51.09 189 VAL A C 1
ATOM 1341 O O . VAL A 1 189 ? 16.246 -31.945 -14.427 1.00 51.09 189 VAL A O 1
ATOM 1344 N N . GLY A 1 190 ? 15.884 -31.712 -16.626 1.00 44.66 190 GLY A N 1
ATOM 1345 C CA . GLY A 1 190 ? 15.932 -30.253 -16.624 1.00 44.66 190 GLY A CA 1
ATOM 1346 C C . GLY A 1 190 ? 16.532 -29.736 -17.915 1.00 44.66 190 GLY A C 1
ATOM 1347 O O . GLY A 1 190 ? 17.655 -29.242 -17.949 1.00 44.66 190 GLY A O 1
ATOM 1348 N N . ARG A 1 191 ? 15.794 -29.870 -19.019 1.00 40.84 191 ARG A N 1
ATOM 1349 C CA . ARG A 1 191 ? 16.105 -29.090 -20.214 1.00 40.84 191 ARG A CA 1
ATOM 1350 C C . ARG A 1 191 ? 15.737 -27.652 -19.860 1.00 40.84 191 ARG A C 1
ATOM 1352 O O . ARG A 1 191 ? 14.555 -27.317 -19.875 1.00 40.84 191 ARG A O 1
ATOM 1359 N N . GLU A 1 192 ? 16.724 -26.838 -19.482 1.00 45.22 192 GLU A N 1
ATOM 1360 C CA . GLU A 1 192 ? 16.550 -25.389 -19.384 1.00 45.22 192 GLU A CA 1
ATOM 1361 C C . GLU A 1 192 ? 15.774 -24.932 -20.616 1.00 45.22 192 GLU A C 1
ATOM 1363 O O . GLU A 1 192 ? 16.201 -25.138 -21.761 1.00 45.22 192 GLU A O 1
ATOM 1368 N N . ARG A 1 193 ? 14.606 -24.328 -20.393 1.00 47.72 193 ARG A N 1
ATOM 1369 C CA . ARG A 1 193 ? 13.951 -23.556 -21.437 1.00 47.72 193 ARG A CA 1
ATOM 1370 C C . ARG A 1 193 ? 14.826 -22.332 -21.651 1.00 47.72 193 ARG A C 1
ATOM 1372 O O . ARG A 1 193 ? 14.603 -21.295 -21.039 1.00 47.72 193 ARG A O 1
ATOM 1379 N N . ARG A 1 194 ? 15.840 -22.467 -22.512 1.00 44.47 194 ARG A N 1
ATOM 1380 C CA . ARG A 1 194 ? 16.505 -21.322 -23.128 1.00 44.47 194 ARG A CA 1
ATOM 1381 C C . ARG A 1 194 ? 15.391 -20.423 -23.643 1.00 44.47 194 ARG A C 1
ATOM 1383 O O . ARG A 1 194 ? 14.611 -20.849 -24.498 1.00 44.47 194 ARG A O 1
ATOM 1390 N N . PHE A 1 195 ? 15.284 -19.239 -23.052 1.00 45.22 195 PHE A N 1
ATOM 1391 C CA . PHE A 1 195 ? 14.369 -18.190 -23.475 1.00 45.22 195 PHE A CA 1
ATOM 1392 C C . PHE A 1 195 ? 14.453 -18.092 -25.003 1.00 45.22 195 PHE A C 1
ATOM 1394 O O . PHE A 1 195 ? 15.544 -17.960 -25.558 1.00 45.22 195 PHE A O 1
ATOM 1401 N N . ALA A 1 196 ? 13.333 -18.325 -25.684 1.00 46.16 196 ALA A N 1
ATOM 1402 C CA . ALA A 1 196 ? 13.319 -18.622 -27.109 1.00 46.16 196 ALA A CA 1
ATOM 1403 C C . ALA A 1 196 ? 13.903 -17.455 -27.938 1.00 46.16 196 ALA A C 1
ATOM 1405 O O . ALA A 1 196 ? 13.304 -16.384 -27.958 1.00 46.16 196 ALA A O 1
ATOM 1406 N N . PRO A 1 197 ? 14.999 -17.643 -28.701 1.00 56.59 197 PRO A N 1
ATOM 1407 C CA . PRO A 1 197 ? 15.493 -16.610 -29.619 1.00 56.59 197 PRO A CA 1
ATOM 1408 C C . PRO A 1 197 ? 14.591 -16.425 -30.856 1.00 56.59 197 PRO A C 1
ATOM 1410 O O . PRO A 1 197 ? 14.650 -15.395 -31.523 1.00 56.59 197 PRO A O 1
ATOM 1413 N N . LYS A 1 198 ? 13.706 -17.387 -31.158 1.00 54.38 198 LYS A N 1
ATOM 1414 C CA . LYS A 1 198 ? 12.867 -17.380 -32.374 1.00 54.38 198 LYS A CA 1
ATOM 1415 C C . LYS A 1 198 ? 11.744 -16.334 -32.372 1.00 54.38 198 LYS A C 1
ATOM 1417 O O . LYS A 1 198 ? 11.281 -15.944 -33.441 1.00 54.38 198 LYS A O 1
ATOM 1422 N N . SER A 1 199 ? 11.283 -15.875 -31.207 1.00 54.19 199 SER A N 1
ATOM 1423 C CA . SER A 1 199 ? 10.311 -14.772 -31.122 1.00 54.19 199 SER A CA 1
ATOM 1424 C C . SER A 1 199 ? 10.957 -13.411 -31.414 1.00 54.19 199 SER A C 1
ATOM 1426 O O . SER A 1 199 ? 10.278 -12.530 -31.932 1.00 54.19 199 SER A O 1
ATOM 1428 N N . LEU A 1 200 ? 12.269 -13.260 -31.183 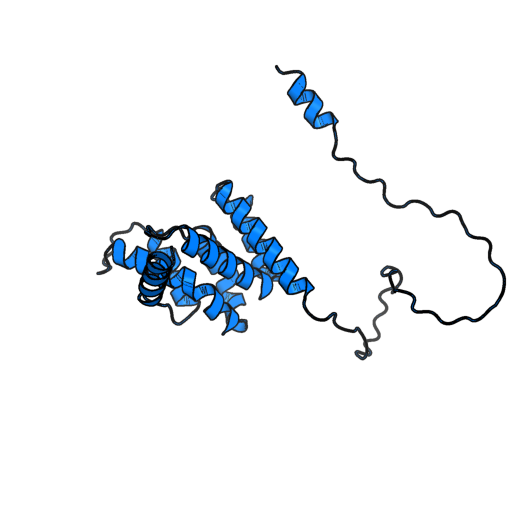1.00 54.69 200 LEU A N 1
ATOM 1429 C CA . LEU A 1 200 ? 13.033 -12.049 -31.517 1.00 54.69 200 LEU A CA 1
ATOM 1430 C C . LEU A 1 200 ? 13.443 -11.970 -32.997 1.00 54.69 200 LEU A C 1
ATOM 1432 O O . LEU A 1 200 ? 13.615 -10.873 -33.524 1.00 54.69 200 LEU A O 1
ATOM 1436 N N . GLU A 1 201 ? 13.557 -13.100 -33.701 1.00 54.38 201 GLU A N 1
ATOM 1437 C CA . GLU A 1 201 ? 13.882 -13.107 -35.138 1.00 54.38 201 GLU A CA 1
ATOM 1438 C C . GLU A 1 201 ? 12.793 -12.461 -36.006 1.00 54.38 201 GLU A C 1
ATOM 1440 O O . GLU A 1 201 ? 13.113 -11.836 -37.017 1.00 54.38 201 GLU A O 1
ATOM 1445 N N . ARG A 1 202 ? 11.514 -12.549 -35.607 1.00 57.97 202 ARG A N 1
ATOM 1446 C CA . ARG A 1 202 ? 10.419 -11.879 -36.336 1.00 57.97 202 ARG A CA 1
ATOM 1447 C C . ARG A 1 202 ? 10.475 -10.361 -36.199 1.00 57.97 202 ARG A C 1
ATOM 1449 O O . ARG A 1 202 ? 10.140 -9.670 -37.151 1.00 57.97 202 ARG A O 1
ATOM 1456 N N . LEU A 1 203 ? 10.953 -9.855 -35.060 1.00 55.47 203 LEU A N 1
ATOM 1457 C CA . LEU A 1 203 ? 11.100 -8.417 -34.823 1.00 55.47 203 LEU A CA 1
ATOM 1458 C C . LEU A 1 203 ? 12.253 -7.811 -35.643 1.00 55.47 203 LEU A C 1
ATOM 1460 O O . LEU A 1 203 ? 12.207 -6.642 -35.997 1.00 55.47 203 LEU A O 1
ATOM 1464 N N . ARG A 1 204 ? 13.274 -8.610 -35.987 1.00 56.38 204 ARG A N 1
ATOM 1465 C CA . ARG A 1 204 ? 14.428 -8.161 -36.788 1.00 56.38 204 ARG A CA 1
ATOM 1466 C C . ARG A 1 204 ? 14.223 -8.229 -38.303 1.00 56.38 204 ARG A C 1
ATOM 1468 O O . ARG A 1 204 ? 15.018 -7.650 -39.026 1.00 56.38 204 ARG A O 1
ATOM 1475 N N . ARG A 1 205 ? 13.199 -8.936 -38.791 1.00 54.72 205 ARG A N 1
ATOM 1476 C CA . ARG A 1 205 ? 12.868 -9.015 -40.231 1.00 54.72 205 ARG A CA 1
ATOM 1477 C C . ARG A 1 205 ? 11.784 -8.024 -40.671 1.00 54.72 205 ARG A C 1
ATOM 1479 O O . ARG A 1 205 ? 11.353 -8.086 -41.816 1.00 54.72 205 ARG A O 1
ATOM 1486 N N . GLY A 1 206 ? 11.334 -7.156 -39.767 1.00 55.75 206 GLY A N 1
ATOM 1487 C CA . GLY A 1 206 ? 10.344 -6.109 -40.035 1.00 55.75 206 GLY A CA 1
ATOM 1488 C C . GLY A 1 206 ? 10.896 -4.686 -39.928 1.00 55.75 206 GLY A C 1
ATOM 1489 O O . GLY A 1 206 ? 10.111 -3.781 -39.663 1.00 55.75 206 GLY A O 1
ATOM 1490 N N . ALA A 1 207 ? 12.213 -4.506 -40.078 1.00 44.75 207 ALA A N 1
ATOM 1491 C CA . ALA A 1 207 ? 12.880 -3.208 -40.189 1.00 44.75 207 ALA A CA 1
ATOM 1492 C C . ALA A 1 207 ? 13.575 -3.110 -41.549 1.00 44.75 207 ALA A C 1
ATOM 1494 O O . ALA A 1 207 ? 14.184 -4.130 -41.950 1.00 44.75 207 ALA A O 1
#

Secondary structure (DSSP, 8-state):
-HHHHHHHHHHHHHS---SSHHHHHHHHHHTT----SS----HHHHHHHHHHHHHHHHHHHHH-GGGHHHHHHHHHHHHHT-----S-HHHHHHHHHHHHHHHHHH-HHHHHHHHHIIIIISS---HHHHHHHHHHHHHHHHHHHTSPP----S----------S----------------PPPP-----------THHHHHHHT--

Radius of gyration: 24.81 Å; chains: 1; bounding box: 55×72×56 Å

Organism: Micromonas pusilla (NCBI:txid38833)